Protein AF-A0A520GTE4-F1 (afdb_monomer)

Structure (mmCIF, N/CA/C/O backbone):
data_AF-A0A520GTE4-F1
#
_entry.id   AF-A0A520GTE4-F1
#
loop_
_atom_site.group_PDB
_atom_site.id
_atom_site.type_symbol
_atom_site.label_atom_id
_atom_site.label_alt_id
_atom_site.label_comp_id
_atom_site.label_asym_id
_atom_site.label_entity_id
_atom_site.label_seq_id
_atom_site.pdbx_PDB_ins_code
_atom_site.Cartn_x
_atom_site.Cartn_y
_atom_site.Cartn_z
_atom_site.occupancy
_atom_site.B_iso_or_equiv
_atom_site.auth_seq_id
_atom_site.auth_com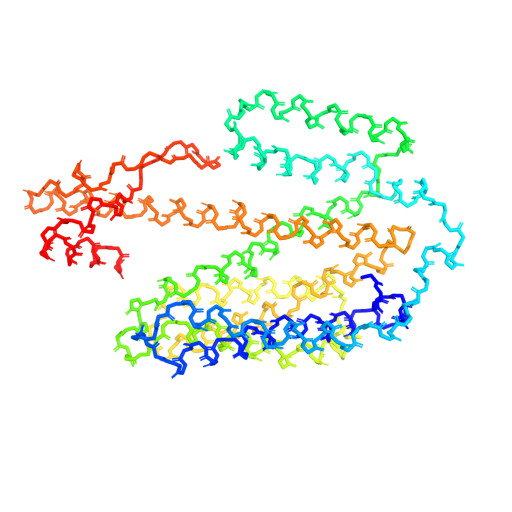p_id
_atom_site.auth_asym_id
_atom_site.auth_atom_id
_atom_site.pdbx_PDB_model_num
ATOM 1 N N . PRO A 1 1 ? -16.318 -0.157 6.787 1.00 81.69 1 PRO A N 1
ATOM 2 C CA . PRO A 1 1 ? -17.168 0.111 7.983 1.00 81.69 1 PRO A CA 1
ATOM 3 C C . PRO A 1 1 ? -18.571 -0.509 7.923 1.00 81.69 1 PRO A C 1
ATOM 5 O O . PRO A 1 1 ? -18.943 -1.245 8.831 1.00 81.69 1 PRO A O 1
ATOM 8 N N . VAL A 1 2 ? -19.325 -0.250 6.846 1.00 88.06 2 VAL A N 1
ATOM 9 C CA . VAL A 1 2 ? -20.696 -0.766 6.665 1.00 88.06 2 VAL A CA 1
ATOM 10 C C . VAL A 1 2 ? -20.747 -2.294 6.755 1.00 88.06 2 VAL A C 1
ATOM 12 O O . VAL A 1 2 ? -21.483 -2.832 7.572 1.00 88.06 2 VAL A O 1
ATOM 15 N N . VAL A 1 3 ? -19.901 -2.997 5.997 1.00 88.69 3 VAL A N 1
ATOM 16 C CA . VAL A 1 3 ? -19.845 -4.472 6.008 1.00 88.69 3 VAL A CA 1
ATOM 17 C C . VAL A 1 3 ? -19.508 -5.027 7.395 1.00 88.69 3 VAL A C 1
ATOM 19 O O . VAL A 1 3 ? -20.152 -5.964 7.854 1.00 88.69 3 VAL A O 1
ATOM 22 N N . ALA A 1 4 ? -18.556 -4.413 8.102 1.00 85.06 4 ALA A N 1
ATOM 23 C CA . ALA A 1 4 ? -18.212 -4.817 9.465 1.00 85.06 4 ALA A CA 1
ATOM 24 C C . ALA A 1 4 ? -19.387 -4.645 10.446 1.00 85.06 4 ALA A C 1
ATOM 26 O O . ALA A 1 4 ? -19.537 -5.441 11.367 1.00 85.06 4 ALA A O 1
ATOM 27 N N . THR A 1 5 ? -20.238 -3.640 10.211 1.00 85.38 5 THR A N 1
ATOM 28 C CA . THR A 1 5 ? -21.465 -3.402 10.985 1.00 85.38 5 THR A CA 1
ATOM 29 C C . THR A 1 5 ? -22.569 -4.402 10.626 1.00 85.38 5 THR A C 1
ATOM 31 O O . THR A 1 5 ? -23.279 -4.861 11.511 1.00 85.38 5 THR A O 1
ATOM 34 N N . MET A 1 6 ? -22.717 -4.764 9.345 1.00 87.88 6 MET A N 1
ATOM 35 C CA . MET A 1 6 ? -23.710 -5.753 8.892 1.00 87.88 6 MET A CA 1
ATOM 36 C C . MET A 1 6 ? -23.411 -7.163 9.404 1.00 87.88 6 MET A C 1
ATOM 38 O O . MET A 1 6 ? -24.332 -7.935 9.661 1.00 87.88 6 MET A O 1
ATOM 42 N N . PHE A 1 7 ? -22.129 -7.502 9.554 1.00 88.44 7 PHE A N 1
ATOM 43 C CA . PHE A 1 7 ? -21.685 -8.851 9.893 1.00 88.44 7 PHE A CA 1
ATOM 44 C C . PHE A 1 7 ? -20.764 -8.872 11.122 1.00 88.44 7 PHE A C 1
ATOM 46 O O . PHE A 1 7 ? -19.609 -9.296 11.021 1.00 88.44 7 PHE A O 1
ATOM 53 N N . PRO A 1 8 ? -21.258 -8.479 12.310 1.00 81.75 8 PRO A N 1
ATOM 54 C CA . PRO A 1 8 ? -20.416 -8.259 13.485 1.00 81.75 8 PRO A CA 1
ATOM 55 C C . PRO A 1 8 ? -19.742 -9.536 14.010 1.00 81.75 8 PRO A C 1
ATOM 57 O O . PRO A 1 8 ? -18.684 -9.458 14.623 1.00 81.75 8 PRO A O 1
ATOM 60 N N . LYS A 1 9 ? -20.320 -10.715 13.738 1.00 85.00 9 LYS A N 1
ATOM 61 C CA . LYS A 1 9 ? -19.788 -12.027 14.155 1.00 85.00 9 LYS A CA 1
ATOM 62 C C . LYS A 1 9 ? -18.821 -12.666 13.150 1.00 85.00 9 LYS A C 1
ATOM 64 O O . LYS A 1 9 ? -18.227 -13.691 13.454 1.00 85.00 9 LYS A O 1
ATOM 69 N N . GLN A 1 10 ? -18.721 -12.127 11.934 1.00 84.12 10 GLN A N 1
ATOM 70 C CA . GLN A 1 10 ? -17.918 -12.692 10.839 1.00 84.12 10 GLN A CA 1
ATOM 71 C C . GLN A 1 10 ? -17.203 -11.574 10.058 1.00 84.12 10 GLN A C 1
ATOM 73 O O . GLN A 1 10 ? -17.120 -11.620 8.828 1.00 84.12 10 GLN A O 1
ATOM 78 N N . LYS A 1 11 ? -16.709 -10.549 10.770 1.00 84.06 11 LYS A N 1
ATOM 79 C CA . LYS A 1 11 ? -16.154 -9.320 10.181 1.00 84.06 11 LYS A CA 1
ATOM 80 C C . LYS A 1 11 ? -15.057 -9.627 9.168 1.00 84.06 11 LYS A C 1
ATOM 82 O O . LYS A 1 11 ? -15.150 -9.164 8.035 1.00 84.06 11 LYS A O 1
ATOM 87 N N . ILE A 1 12 ? -14.073 -10.454 9.533 1.00 81.31 12 ILE A N 1
ATOM 88 C CA . ILE A 1 12 ? -12.944 -10.774 8.645 1.00 81.31 12 ILE A CA 1
ATOM 89 C C . ILE A 1 12 ? -13.420 -11.463 7.359 1.00 81.31 12 ILE A C 1
ATOM 91 O O . ILE A 1 12 ? -13.017 -11.058 6.270 1.00 81.31 12 ILE A O 1
ATOM 95 N N . LYS A 1 13 ? -14.322 -12.451 7.446 1.00 86.25 13 LYS A N 1
ATOM 96 C CA . LYS A 1 13 ? -14.867 -13.154 6.270 1.00 86.25 13 LYS A CA 1
ATOM 97 C C . LYS A 1 13 ? -15.524 -12.183 5.289 1.00 86.25 13 LYS A C 1
ATOM 99 O O . LYS A 1 13 ? -15.198 -12.184 4.105 1.00 86.25 13 LYS A O 1
ATOM 104 N N . TRP A 1 14 ? -16.439 -11.346 5.770 1.00 89.00 14 TRP A N 1
ATOM 105 C CA . TRP A 1 14 ? -17.193 -10.444 4.898 1.00 89.00 14 TRP A CA 1
ATOM 106 C C . TRP A 1 14 ? -16.363 -9.260 4.408 1.00 89.00 14 TRP A C 1
ATOM 108 O O . TRP A 1 14 ? -16.526 -8.838 3.266 1.00 89.00 14 TRP A O 1
ATOM 118 N N . LEU A 1 15 ? -15.426 -8.761 5.218 1.00 87.88 15 LEU A N 1
ATOM 119 C CA . LEU A 1 15 ? -14.442 -7.780 4.761 1.00 87.88 15 LEU A CA 1
ATOM 120 C C . LEU A 1 15 ? -13.513 -8.367 3.697 1.00 87.88 15 LEU A C 1
ATOM 122 O O . LEU A 1 15 ? -13.166 -7.648 2.766 1.00 87.88 15 LEU A O 1
ATOM 126 N N . SER A 1 16 ? -13.160 -9.651 3.788 1.00 88.06 16 SER A N 1
ATOM 127 C CA . SER A 1 16 ? -12.378 -10.339 2.755 1.00 88.06 16 SER A CA 1
ATOM 128 C C . SER A 1 16 ? -13.141 -10.427 1.442 1.00 88.06 16 SER A C 1
ATOM 130 O O . SER A 1 16 ? -12.605 -10.035 0.413 1.00 88.06 16 SER A O 1
ATOM 132 N N . ILE A 1 17 ? -14.414 -10.831 1.478 1.00 90.62 17 ILE A N 1
ATOM 133 C CA . ILE A 1 17 ? -15.277 -10.864 0.287 1.00 90.62 17 ILE A CA 1
ATOM 134 C C . ILE A 1 17 ? -15.448 -9.458 -0.307 1.00 90.62 17 ILE A C 1
ATOM 136 O O . ILE A 1 17 ? -15.336 -9.288 -1.516 1.00 90.62 17 ILE A O 1
ATOM 140 N N .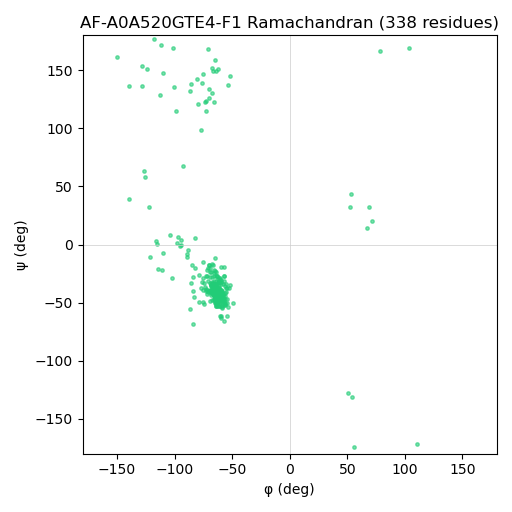 LEU A 1 18 ? -15.645 -8.431 0.527 1.00 91.12 18 LEU A N 1
ATOM 141 C CA . LEU A 1 18 ? -15.683 -7.040 0.063 1.00 91.12 18 LEU A CA 1
ATOM 142 C C . LEU A 1 18 ? -14.377 -6.658 -0.651 1.00 91.12 18 LEU A C 1
ATOM 144 O O . LEU A 1 18 ? -14.407 -6.096 -1.742 1.00 91.12 18 LEU A O 1
ATOM 148 N N . HIS A 1 19 ? -13.230 -6.991 -0.056 1.00 90.81 19 HIS A N 1
ATOM 149 C CA . HIS A 1 19 ? -11.921 -6.729 -0.651 1.00 90.81 19 HIS A CA 1
ATOM 150 C C . HIS A 1 19 ? -11.646 -7.594 -1.886 1.00 90.81 19 HIS A C 1
ATOM 152 O O . HIS A 1 19 ? -10.809 -7.214 -2.704 1.00 90.81 19 HIS A O 1
ATOM 158 N N . ALA A 1 20 ? -12.337 -8.721 -2.083 1.00 92.50 20 ALA A N 1
ATOM 159 C CA . ALA A 1 20 ? -12.276 -9.458 -3.344 1.00 92.50 20 ALA A CA 1
ATOM 160 C C . ALA A 1 20 ? -12.743 -8.569 -4.505 1.00 92.50 20 ALA A C 1
ATOM 162 O O . ALA A 1 20 ? -12.177 -8.652 -5.586 1.00 92.50 20 ALA A O 1
ATOM 163 N N . GLY A 1 21 ? -13.679 -7.641 -4.269 1.00 91.88 21 GLY A N 1
ATOM 164 C CA . GLY A 1 21 ? -14.112 -6.659 -5.266 1.00 91.88 21 GLY A CA 1
ATOM 165 C C . GLY A 1 21 ? -12.970 -5.815 -5.846 1.00 91.88 21 GLY A C 1
ATOM 166 O O . GLY A 1 21 ? -12.960 -5.575 -7.048 1.00 91.88 21 GLY A O 1
ATOM 167 N N . TRP A 1 22 ? -11.970 -5.439 -5.036 1.00 90.94 22 TRP A N 1
ATOM 168 C CA . TRP A 1 22 ? -10.765 -4.745 -5.521 1.00 90.94 22 TRP A CA 1
ATOM 169 C C . TRP A 1 22 ? -9.989 -5.608 -6.520 1.00 90.94 22 TRP A C 1
ATOM 171 O O . TRP A 1 22 ? -9.741 -5.193 -7.648 1.00 90.94 22 TRP A O 1
ATOM 181 N N . ALA A 1 23 ? -9.672 -6.843 -6.126 1.00 93.25 23 ALA A N 1
ATOM 182 C CA . ALA A 1 23 ? -8.934 -7.788 -6.958 1.00 93.25 23 ALA A CA 1
ATOM 183 C C . ALA A 1 23 ? -9.702 -8.134 -8.244 1.00 93.25 23 ALA A C 1
ATOM 185 O O . ALA A 1 23 ? -9.137 -8.128 -9.333 1.00 93.25 23 ALA A O 1
ATOM 186 N N . GLY A 1 24 ? -11.013 -8.358 -8.130 1.00 93.50 24 GLY A N 1
ATOM 187 C CA . GLY A 1 24 ? -11.901 -8.593 -9.265 1.00 93.50 24 GLY A CA 1
ATOM 188 C C . GLY A 1 24 ? -11.972 -7.393 -10.210 1.00 93.50 24 GLY A C 1
ATOM 189 O O . GLY A 1 24 ? -11.992 -7.579 -11.422 1.00 93.50 24 GLY A O 1
ATOM 190 N N . GLY A 1 25 ? -11.937 -6.168 -9.676 1.00 92.38 25 GLY A N 1
ATOM 191 C CA . GLY A 1 25 ? -11.838 -4.940 -10.463 1.00 92.38 25 GLY A CA 1
ATOM 192 C C . GLY A 1 25 ? -10.536 -4.854 -11.259 1.00 92.38 25 GLY A C 1
ATOM 193 O O . GLY A 1 25 ? -10.583 -4.548 -12.447 1.00 92.38 25 GLY A O 1
ATOM 194 N N . VAL A 1 26 ? -9.393 -5.194 -10.648 1.00 93.00 26 VAL A N 1
ATOM 195 C CA . VAL A 1 26 ? -8.094 -5.265 -11.347 1.00 93.00 26 VAL A CA 1
ATOM 196 C C . VAL A 1 26 ? -8.111 -6.338 -12.437 1.00 93.00 26 VAL A C 1
ATOM 198 O O . VAL A 1 26 ? -7.633 -6.092 -13.540 1.00 93.00 26 VAL A O 1
ATOM 201 N N . VAL A 1 27 ? -8.704 -7.506 -12.170 1.00 94.69 27 VAL A N 1
ATOM 202 C CA . VAL A 1 27 ? -8.828 -8.588 -13.161 1.00 94.69 27 VAL A CA 1
ATOM 203 C C . VAL A 1 27 ? -9.703 -8.164 -14.337 1.00 94.69 27 VAL A C 1
ATOM 205 O O . VAL A 1 27 ? -9.267 -8.255 -15.480 1.00 94.69 27 VAL A O 1
ATOM 208 N N . LEU A 1 28 ? -10.917 -7.675 -14.075 1.00 93.06 28 LEU A N 1
ATOM 209 C CA . LEU A 1 28 ? -11.845 -7.239 -15.121 1.00 93.06 28 LEU A CA 1
ATOM 210 C C . LEU A 1 28 ? -11.267 -6.066 -15.916 1.00 93.06 28 LEU A C 1
ATOM 212 O O . LEU A 1 28 ? -11.212 -6.127 -17.141 1.00 93.06 28 LEU A O 1
ATOM 216 N N . GLY A 1 29 ? -10.783 -5.030 -15.228 1.00 91.06 29 GLY A N 1
ATOM 217 C CA . GLY A 1 29 ? -10.184 -3.857 -15.857 1.00 91.06 29 GLY A CA 1
ATOM 218 C C . GLY A 1 29 ? -8.933 -4.205 -16.659 1.00 91.06 29 GLY A C 1
ATOM 219 O O . GLY A 1 29 ? -8.792 -3.753 -17.791 1.00 91.06 29 GLY A O 1
ATOM 220 N N . GLY A 1 30 ? -8.064 -5.060 -16.119 1.00 90.94 30 GLY A N 1
ATOM 221 C CA . GLY A 1 30 ? -6.864 -5.532 -16.800 1.00 90.94 30 GLY A CA 1
ATOM 222 C C . GLY A 1 30 ? -7.184 -6.366 -18.038 1.00 90.94 30 GLY A C 1
ATOM 223 O O . GLY A 1 30 ? -6.640 -6.089 -19.100 1.00 90.94 30 GLY A O 1
ATOM 224 N N . ILE A 1 31 ? -8.119 -7.319 -17.956 1.00 92.69 31 ILE A N 1
ATOM 225 C CA . ILE A 1 31 ? -8.563 -8.094 -19.126 1.00 92.69 31 ILE A CA 1
ATOM 226 C C . ILE A 1 31 ? -9.124 -7.156 -20.195 1.00 92.69 31 ILE A C 1
ATOM 228 O O . ILE A 1 31 ? -8.701 -7.224 -21.347 1.00 92.69 31 ILE A O 1
ATOM 232 N N . MET A 1 32 ? -10.036 -6.252 -19.832 1.00 90.12 32 MET A N 1
ATOM 233 C CA . MET A 1 32 ? -10.631 -5.326 -20.796 1.00 90.12 32 MET A CA 1
ATOM 234 C C . MET A 1 32 ? -9.576 -4.397 -21.419 1.00 90.12 32 MET A C 1
ATOM 236 O O . MET A 1 32 ? -9.568 -4.208 -22.630 1.00 90.12 32 MET A O 1
ATOM 240 N N . ALA A 1 33 ? -8.643 -3.854 -20.632 1.00 88.62 33 ALA A N 1
ATOM 241 C CA . ALA A 1 33 ? -7.618 -2.938 -21.130 1.00 88.62 33 ALA A CA 1
ATOM 242 C C . ALA A 1 33 ? -6.543 -3.629 -21.989 1.00 88.62 33 ALA A C 1
ATOM 244 O O . ALA A 1 33 ? -6.111 -3.056 -22.991 1.00 88.62 33 ALA A O 1
ATOM 245 N N . LEU A 1 34 ? -6.112 -4.841 -21.618 1.00 87.31 34 LEU A N 1
ATOM 246 C CA . LEU A 1 34 ? -5.071 -5.594 -22.331 1.00 87.31 34 LEU A CA 1
ATOM 247 C C . LEU A 1 34 ? -5.601 -6.229 -23.625 1.00 87.31 34 LEU A C 1
ATOM 249 O O . LEU A 1 34 ? -4.859 -6.321 -24.603 1.00 87.31 34 LEU A O 1
ATOM 253 N N . THR A 1 35 ? -6.879 -6.633 -23.657 1.00 87.75 35 THR A N 1
ATOM 254 C CA . THR A 1 35 ? -7.524 -7.201 -24.861 1.00 87.75 35 THR A CA 1
ATOM 255 C C . THR A 1 35 ? -7.813 -6.160 -25.936 1.00 87.75 35 THR A C 1
ATOM 257 O O . THR A 1 35 ? -7.783 -6.497 -27.116 1.00 87.75 35 THR A O 1
ATOM 260 N N . LEU A 1 36 ? -8.002 -4.889 -25.562 1.00 87.75 36 LEU A N 1
ATOM 261 C CA . LEU A 1 36 ? -8.060 -3.776 -26.517 1.00 87.75 36 LEU A CA 1
ATOM 262 C C . LEU A 1 36 ? -6.730 -3.546 -27.260 1.00 87.75 36 LEU A C 1
ATOM 264 O O . LEU A 1 36 ? -6.697 -2.793 -28.229 1.00 87.75 36 LEU A O 1
ATOM 268 N N . GLY A 1 37 ? -5.635 -4.178 -26.834 1.00 81.31 37 GLY A N 1
ATOM 269 C CA . GLY A 1 37 ? -4.340 -4.081 -27.498 1.00 81.31 37 GLY A CA 1
ATOM 270 C C . GLY A 1 37 ? -3.582 -2.791 -27.183 1.00 81.31 37 GLY A C 1
ATOM 271 O O . GLY A 1 37 ? -4.106 -1.835 -26.605 1.00 81.31 37 GLY A O 1
ATOM 272 N N . VAL A 1 38 ? -2.298 -2.777 -27.535 1.00 78.19 38 VAL A N 1
ATOM 273 C CA . VAL A 1 38 ? -1.381 -1.656 -27.268 1.00 78.19 38 VAL A CA 1
ATOM 274 C C . VAL A 1 38 ? -1.715 -0.412 -28.090 1.00 78.19 38 VAL A C 1
ATOM 276 O O . VAL A 1 38 ? -1.626 0.685 -27.547 1.00 78.19 38 VAL A O 1
ATOM 279 N N . ASP A 1 39 ? -2.210 -0.584 -29.317 1.00 84.00 39 ASP A N 1
ATOM 280 C CA . ASP A 1 39 ? -2.495 0.517 -30.253 1.00 84.00 39 ASP A CA 1
ATOM 281 C C . ASP A 1 39 ? -3.768 1.308 -29.912 1.00 84.00 39 ASP A C 1
ATOM 283 O O . ASP A 1 39 ? -3.984 2.415 -30.410 1.00 84.00 39 ASP A O 1
ATOM 287 N N . THR A 1 40 ? -4.626 0.767 -29.042 1.00 88.38 40 THR A N 1
ATOM 288 C CA . THR A 1 40 ? -5.826 1.479 -28.600 1.00 88.38 40 THR A CA 1
ATOM 289 C C . THR A 1 40 ? -5.448 2.657 -27.710 1.00 88.38 40 THR A C 1
ATOM 291 O O . THR A 1 40 ? -4.786 2.488 -26.678 1.00 88.38 40 THR A O 1
ATOM 294 N N . GLN A 1 41 ? -5.946 3.842 -28.078 1.00 90.19 41 GLN A N 1
ATOM 295 C CA . GLN A 1 41 ? -5.725 5.081 -27.336 1.00 90.19 41 GLN A CA 1
ATOM 296 C C . GLN A 1 41 ? -6.119 4.927 -25.859 1.00 90.19 41 GLN A C 1
ATOM 298 O O . GLN A 1 41 ? -7.161 4.354 -25.518 1.00 90.19 41 GLN A O 1
ATOM 303 N N . TRP A 1 42 ? -5.285 5.460 -24.967 1.00 88.75 42 TRP A N 1
ATOM 304 C CA . TRP A 1 42 ? -5.434 5.286 -23.522 1.00 88.75 42 TRP A CA 1
ATOM 305 C C . TRP A 1 42 ? -6.760 5.844 -22.983 1.00 88.75 42 TRP A C 1
ATOM 307 O O . TRP A 1 42 ? -7.295 5.307 -22.014 1.00 88.75 42 TRP A O 1
ATOM 317 N N . GLN A 1 43 ? -7.332 6.866 -23.631 1.00 93.56 43 GLN A N 1
ATOM 318 C CA . GLN A 1 43 ? -8.605 7.482 -23.250 1.00 93.56 43 GLN A CA 1
ATOM 319 C C . GLN A 1 43 ? -9.743 6.460 -23.268 1.00 93.56 43 GLN A C 1
ATOM 321 O O . GLN A 1 43 ? -10.562 6.441 -22.351 1.00 93.56 43 GLN A O 1
ATOM 326 N N . TYR A 1 44 ? -9.770 5.571 -24.268 1.00 90.00 44 TYR A N 1
ATOM 327 C CA . TYR A 1 44 ? -10.776 4.512 -24.343 1.00 90.00 44 TYR A CA 1
ATOM 328 C C . TYR A 1 44 ? -10.594 3.494 -23.221 1.00 90.00 44 TYR A C 1
ATOM 330 O O . TYR A 1 44 ? -11.576 3.104 -22.595 1.00 90.00 44 TYR A O 1
ATOM 338 N N . LYS A 1 45 ? -9.344 3.125 -22.908 1.00 88.94 45 LYS A N 1
ATOM 339 C CA . LYS A 1 45 ? -9.023 2.206 -21.805 1.00 88.94 45 LYS A CA 1
ATOM 340 C C . LYS A 1 45 ? -9.472 2.771 -20.455 1.00 88.94 45 LYS A C 1
ATOM 342 O O . LYS A 1 45 ? -10.076 2.048 -19.670 1.00 88.94 45 LYS A O 1
ATOM 347 N N . ILE A 1 46 ? -9.249 4.064 -20.206 1.00 89.06 46 ILE A N 1
ATOM 348 C CA . ILE A 1 46 ? -9.725 4.744 -18.988 1.00 89.06 46 ILE A CA 1
ATOM 349 C C . ILE A 1 46 ? -11.252 4.887 -18.986 1.00 89.06 46 ILE A C 1
ATOM 351 O O . ILE A 1 46 ? -11.888 4.679 -17.953 1.00 89.06 46 ILE A O 1
ATOM 355 N N . GLY A 1 47 ? -11.862 5.175 -20.139 1.00 90.38 47 GLY A N 1
ATOM 356 C CA . GLY A 1 47 ? -13.314 5.299 -20.286 1.00 90.38 47 GLY A CA 1
ATOM 357 C C . GLY A 1 47 ? -14.089 4.048 -19.860 1.00 90.38 47 GLY A C 1
ATOM 358 O O . GLY A 1 47 ? -15.216 4.166 -19.379 1.00 90.38 47 GLY A O 1
ATOM 359 N N . LEU A 1 48 ? -13.474 2.861 -19.933 1.00 88.94 48 LEU A N 1
ATOM 360 C CA . LEU A 1 48 ? -14.067 1.607 -19.455 1.00 88.94 48 LEU A CA 1
ATOM 361 C C . LEU A 1 48 ? -14.469 1.647 -17.973 1.00 88.94 48 LEU A C 1
ATOM 363 O O . LEU A 1 48 ? -15.414 0.962 -17.592 1.00 88.94 48 LEU A O 1
ATOM 367 N N . ILE A 1 49 ? -13.808 2.470 -17.148 1.00 90.38 49 ILE A N 1
ATOM 368 C CA . ILE A 1 49 ? -14.114 2.637 -15.716 1.00 90.38 49 ILE A CA 1
ATOM 369 C C . ILE A 1 49 ? -15.526 3.213 -15.509 1.00 90.38 49 ILE A C 1
ATOM 371 O O . ILE A 1 49 ? -16.171 2.931 -14.493 1.00 90.38 49 ILE A O 1
ATOM 375 N N . LEU A 1 50 ? -16.048 3.980 -16.474 1.00 91.56 50 LEU A N 1
ATOM 376 C CA . LEU A 1 50 ? -17.380 4.579 -16.381 1.00 91.56 50 LEU A CA 1
ATOM 377 C C . LEU A 1 50 ? -18.484 3.519 -16.340 1.00 91.56 50 LEU A C 1
ATOM 379 O O . LEU A 1 50 ? -19.472 3.711 -15.638 1.00 91.56 50 LEU A O 1
ATOM 383 N N . ILE A 1 51 ? -18.306 2.387 -17.027 1.00 91.00 51 ILE A N 1
ATOM 384 C CA . ILE A 1 51 ? -19.315 1.322 -17.107 1.00 91.00 51 ILE A CA 1
ATOM 385 C C . ILE A 1 51 ? -19.654 0.773 -15.708 1.00 91.00 51 ILE A C 1
ATOM 387 O O . ILE A 1 51 ? -20.799 0.933 -15.275 1.00 91.00 51 ILE A O 1
ATOM 391 N N . PRO A 1 52 ? -18.709 0.179 -14.947 1.00 90.38 52 PRO A N 1
ATOM 392 C CA . PRO A 1 52 ? -19.011 -0.304 -13.606 1.00 90.38 52 PRO A CA 1
ATOM 393 C C . PRO A 1 52 ? -19.374 0.841 -12.656 1.00 90.38 52 PRO A C 1
ATOM 395 O O . PRO A 1 52 ? -20.243 0.653 -11.811 1.00 90.38 52 PRO A O 1
ATOM 398 N N . THR A 1 53 ? -18.779 2.031 -12.803 1.00 91.38 53 THR A N 1
ATOM 399 C CA . THR A 1 53 ? -19.084 3.184 -11.937 1.00 91.38 53 THR A CA 1
ATOM 400 C C . THR A 1 53 ? -20.551 3.600 -12.037 1.00 91.38 53 THR A C 1
ATOM 402 O O . THR A 1 53 ? -21.201 3.794 -11.010 1.00 91.38 53 THR A O 1
ATOM 405 N N . LEU A 1 54 ? -21.099 3.693 -13.252 1.00 94.69 54 LEU A N 1
ATOM 406 C CA . LEU A 1 54 ? -22.504 4.040 -13.471 1.00 94.69 54 LEU A CA 1
ATOM 407 C C . LEU A 1 54 ? -23.445 2.941 -12.969 1.00 94.69 54 LEU A C 1
ATOM 409 O O . LEU A 1 54 ? -24.441 3.251 -12.315 1.00 94.69 54 LEU A O 1
ATOM 413 N N . ILE A 1 55 ? -23.110 1.669 -13.215 1.00 93.31 55 ILE A N 1
ATOM 414 C CA . ILE A 1 55 ? -23.889 0.521 -12.726 1.00 93.31 55 ILE A CA 1
ATOM 415 C C . ILE A 1 55 ? -23.953 0.535 -11.194 1.00 93.31 55 ILE A C 1
ATOM 417 O O . ILE A 1 55 ? -25.044 0.519 -10.623 1.00 93.31 55 ILE A O 1
ATOM 421 N N . TYR A 1 56 ? -22.803 0.627 -10.518 1.00 89.75 56 TYR A N 1
ATOM 422 C CA . TYR A 1 56 ? -22.747 0.697 -9.056 1.00 89.75 56 TYR A CA 1
ATOM 423 C C . TYR A 1 56 ? -23.447 1.946 -8.518 1.00 89.75 56 TYR A C 1
ATOM 425 O O . TYR A 1 56 ? -24.207 1.849 -7.554 1.00 89.75 56 TYR A O 1
ATOM 433 N N . GLY A 1 57 ? -23.247 3.103 -9.156 1.00 91.81 57 GLY A N 1
ATOM 434 C CA . GLY A 1 57 ? -23.932 4.346 -8.812 1.00 91.81 57 GLY A CA 1
ATOM 435 C C . GLY A 1 57 ? -25.445 4.152 -8.795 1.00 91.81 57 GLY A C 1
ATOM 436 O O . GLY A 1 57 ? -26.076 4.363 -7.761 1.00 91.81 57 GLY A O 1
ATOM 437 N N . PHE A 1 58 ? -26.008 3.629 -9.886 1.00 95.56 58 PHE A N 1
ATOM 438 C CA . PHE A 1 58 ? -27.438 3.350 -9.999 1.00 95.56 58 PHE A CA 1
ATOM 439 C C . PHE A 1 58 ? -27.934 2.338 -8.955 1.00 95.56 58 PHE A C 1
ATOM 441 O O . PHE A 1 58 ? -28.946 2.579 -8.295 1.00 95.56 58 PHE A O 1
ATOM 448 N N . MET A 1 59 ? -27.193 1.245 -8.734 1.00 93.44 59 MET A N 1
ATOM 449 C CA . MET A 1 59 ? -27.534 0.232 -7.726 1.00 93.44 59 MET A CA 1
ATOM 450 C C . MET A 1 59 ? -27.606 0.803 -6.302 1.00 93.44 59 MET A C 1
ATOM 452 O O . MET A 1 59 ? -28.381 0.310 -5.484 1.00 93.44 59 MET A O 1
ATOM 456 N N . THR A 1 60 ? -26.815 1.834 -5.988 1.00 91.00 60 THR A N 1
ATOM 457 C CA . THR A 1 60 ? -26.745 2.399 -4.629 1.00 91.00 60 THR A CA 1
ATOM 458 C C . THR A 1 60 ? -27.817 3.438 -4.306 1.00 91.00 60 THR A C 1
ATOM 460 O O . THR A 1 60 ? -28.087 3.645 -3.125 1.00 91.00 60 THR A O 1
ATOM 463 N N . ILE A 1 61 ? -28.488 4.030 -5.305 1.00 92.44 61 ILE A N 1
ATOM 464 C CA . ILE A 1 61 ? -29.485 5.108 -5.110 1.00 92.44 61 ILE A CA 1
ATOM 465 C C . ILE A 1 61 ? -30.610 4.696 -4.150 1.00 92.44 61 ILE A C 1
ATOM 467 O O . ILE A 1 61 ? -31.096 5.509 -3.368 1.00 92.44 61 ILE A O 1
ATOM 471 N N . SER A 1 62 ? -31.017 3.426 -4.190 1.00 89.25 62 SER A N 1
ATOM 472 C CA . SER A 1 62 ? -32.146 2.920 -3.398 1.00 89.25 62 SER A CA 1
ATOM 473 C C . SER A 1 62 ? -31.733 2.225 -2.092 1.00 89.25 62 SER A C 1
ATOM 475 O O . SER A 1 62 ? -32.593 1.718 -1.370 1.00 89.25 62 SER A O 1
ATOM 477 N N . LEU A 1 63 ? -30.434 2.164 -1.768 1.00 88.50 63 LEU A N 1
ATOM 478 C CA . LEU A 1 63 ? -29.946 1.410 -0.610 1.00 88.50 63 LEU A CA 1
ATOM 479 C C . LEU A 1 63 ? -29.985 2.239 0.677 1.00 88.50 63 LEU A C 1
ATOM 481 O O . LEU A 1 63 ? -29.473 3.354 0.752 1.00 88.50 63 LEU A O 1
ATOM 485 N N . LYS A 1 64 ? -30.538 1.645 1.739 1.00 86.31 64 LYS A N 1
ATOM 486 C CA . LYS A 1 64 ? -30.477 2.184 3.102 1.00 86.31 64 LYS A CA 1
ATOM 487 C C . LYS A 1 64 ? -29.359 1.488 3.868 1.00 86.31 64 LYS A C 1
ATOM 489 O O . LYS A 1 64 ? -29.428 0.286 4.115 1.00 86.31 64 LYS A O 1
ATOM 494 N N . PHE A 1 65 ? -28.332 2.241 4.248 1.00 84.75 65 PHE A N 1
ATOM 495 C CA . PHE A 1 65 ? -27.196 1.690 4.982 1.00 84.75 65 PHE A CA 1
ATOM 496 C C . PHE A 1 65 ? -27.498 1.538 6.479 1.00 84.75 65 PHE A C 1
ATOM 498 O O . PHE A 1 65 ? -28.153 2.402 7.068 1.00 84.75 65 PHE A O 1
ATOM 505 N N . PRO A 1 66 ? -27.008 0.463 7.120 1.00 82.31 66 PRO A N 1
ATOM 506 C CA . PRO A 1 66 ? -27.170 0.264 8.550 1.00 82.31 66 PRO A CA 1
ATOM 507 C C . PRO A 1 66 ? -26.399 1.312 9.349 1.00 82.31 66 PRO A C 1
ATOM 509 O O . PRO A 1 66 ? -25.322 1.778 8.968 1.00 82.31 66 PRO A O 1
ATOM 512 N N . VAL A 1 67 ? -26.942 1.625 10.518 1.00 81.00 67 VAL A N 1
ATOM 513 C CA . VAL A 1 67 ? -26.306 2.502 11.496 1.00 81.00 67 VAL A CA 1
ATOM 514 C C . VAL A 1 67 ? -25.062 1.811 12.059 1.00 81.00 67 VAL A C 1
ATOM 516 O O . VAL A 1 67 ? -25.155 0.665 12.486 1.00 81.00 67 VAL A O 1
ATOM 519 N N . ASN A 1 68 ? -23.915 2.500 12.074 1.00 76.81 68 ASN A N 1
ATOM 520 C CA . ASN A 1 68 ? -22.630 1.956 12.538 1.00 76.81 68 ASN A CA 1
ATOM 521 C C . ASN A 1 68 ? -22.708 1.327 13.945 1.00 76.81 68 ASN A C 1
ATOM 523 O O . ASN A 1 68 ? -23.351 1.880 14.837 1.00 76.81 68 ASN A O 1
ATOM 527 N N . GLU A 1 69 ? -21.942 0.255 14.174 1.00 75.69 69 GLU A N 1
ATOM 528 C CA . GLU A 1 69 ? -21.860 -0.488 15.451 1.00 75.69 69 GLU A CA 1
ATOM 529 C C . GLU A 1 69 ? -21.580 0.409 16.670 1.00 75.69 69 GLU A C 1
ATOM 531 O O . GLU A 1 69 ? -22.151 0.201 17.741 1.00 75.69 69 GLU A O 1
ATOM 536 N N . ARG A 1 70 ? -20.776 1.471 16.499 1.00 81.06 70 ARG A N 1
ATOM 537 C CA . ARG A 1 70 ? -20.521 2.458 17.565 1.00 81.06 70 ARG A CA 1
ATOM 538 C C . ARG A 1 70 ? -21.799 3.165 18.022 1.00 81.06 70 ARG A C 1
ATOM 540 O O . ARG A 1 70 ? -21.971 3.415 19.206 1.00 81.06 70 ARG A O 1
ATOM 547 N N . VAL A 1 71 ? -22.668 3.515 17.070 1.00 78.75 71 VAL A N 1
ATOM 548 C CA . VAL A 1 71 ? -23.889 4.288 17.324 1.00 78.75 71 VAL A CA 1
ATOM 549 C C . VAL A 1 71 ? -24.935 3.362 17.932 1.00 78.75 71 VAL A C 1
ATOM 551 O O . VAL A 1 71 ? -25.613 3.760 18.870 1.00 78.75 71 VAL A O 1
ATOM 554 N N . GLN A 1 72 ? -24.992 2.106 17.476 1.00 79.19 72 GLN A N 1
ATOM 555 C CA . GLN A 1 72 ? -25.805 1.066 18.112 1.00 79.19 72 GLN A CA 1
ATOM 556 C C . GLN A 1 72 ? -25.369 0.804 19.563 1.00 79.19 72 GLN A C 1
ATOM 558 O O . GLN A 1 72 ? -26.209 0.622 20.434 1.00 79.19 72 GLN A O 1
ATOM 563 N N . SER A 1 73 ? -24.060 0.840 19.829 1.00 78.81 73 SER A N 1
ATOM 564 C CA . SER A 1 73 ? -23.478 0.645 21.164 1.00 78.81 73 SER A CA 1
ATOM 565 C C . SER A 1 73 ? -23.479 1.906 22.044 1.00 78.81 73 SER A C 1
ATOM 567 O O . SER A 1 73 ? -22.874 1.892 23.113 1.00 78.81 73 SER A O 1
ATOM 569 N N . GLY A 1 74 ? -24.089 3.013 21.602 1.00 84.31 74 GLY A N 1
ATOM 570 C CA . GLY A 1 74 ? -24.159 4.264 22.372 1.00 84.31 74 GLY A CA 1
ATOM 571 C C . GLY A 1 74 ? -22.821 4.988 22.580 1.00 84.31 74 GLY A C 1
ATOM 572 O O . GLY A 1 74 ? -22.744 5.895 23.404 1.00 84.31 74 GLY A O 1
ATOM 573 N N . VAL A 1 75 ? -21.768 4.618 21.843 1.00 87.75 75 VAL A N 1
ATOM 574 C CA . VAL A 1 75 ? -20.430 5.212 21.979 1.00 87.75 75 VAL A CA 1
ATOM 575 C C . VAL A 1 75 ? -20.428 6.618 21.388 1.00 87.75 75 VAL A C 1
ATOM 577 O O . VAL A 1 75 ? -20.730 6.832 20.202 1.00 87.75 75 VAL A O 1
ATOM 580 N N . SER A 1 76 ? -20.049 7.588 22.216 1.00 90.50 76 SER A N 1
ATOM 581 C CA . SER A 1 76 ? -19.989 8.992 21.829 1.00 90.50 76 SER A CA 1
ATOM 582 C C . SER A 1 76 ? -18.928 9.240 20.752 1.00 90.50 76 SER A C 1
ATOM 584 O O . SER A 1 76 ? -17.973 8.481 20.570 1.00 90.50 76 SER A O 1
ATOM 586 N N . TYR A 1 77 ? -19.066 10.351 20.024 1.00 88.38 77 TYR A N 1
ATOM 587 C CA . TYR A 1 77 ? -18.066 10.738 19.026 1.00 88.38 77 TYR A CA 1
ATOM 588 C C . TYR A 1 77 ? -16.683 10.948 19.660 1.00 88.38 77 TYR A C 1
ATOM 590 O O . TYR A 1 77 ? -15.677 10.520 19.102 1.00 88.38 77 TYR A O 1
ATOM 598 N N . LYS A 1 78 ? -16.637 11.544 20.857 1.00 92.00 78 LYS A N 1
ATOM 599 C CA . LYS A 1 78 ? -15.389 11.784 21.586 1.00 92.00 78 LYS A CA 1
ATOM 600 C C . LYS A 1 78 ? -14.694 10.478 21.975 1.00 92.00 78 LYS A C 1
ATOM 602 O O . LYS A 1 78 ? -13.495 10.365 21.752 1.00 92.00 78 LYS A O 1
ATOM 607 N N . GLU A 1 79 ? -15.428 9.493 22.490 1.00 91.00 79 GLU A N 1
ATOM 608 C CA . GLU A 1 79 ? -14.864 8.177 22.827 1.00 91.00 79 GLU A CA 1
ATOM 609 C C . GLU A 1 79 ? -14.302 7.460 21.595 1.00 91.00 79 GLU A C 1
ATOM 611 O O . GLU A 1 79 ? -13.231 6.864 21.662 1.00 91.00 79 GLU A O 1
ATOM 616 N N . MET A 1 80 ? -14.963 7.582 20.439 1.00 92.25 80 MET A N 1
ATOM 617 C CA . MET A 1 80 ? -14.433 7.058 19.176 1.00 92.25 80 MET A CA 1
ATOM 618 C C . MET A 1 80 ? -13.087 7.706 18.814 1.00 92.25 80 MET A C 1
ATOM 620 O O . MET A 1 80 ? -12.155 7.007 18.419 1.00 92.25 80 MET A O 1
ATOM 624 N N . LEU A 1 81 ? -12.960 9.032 18.965 1.00 94.56 81 LEU A N 1
ATOM 625 C CA . LEU A 1 81 ? -11.690 9.728 18.729 1.00 94.56 81 LEU A CA 1
ATOM 626 C C . LEU A 1 81 ? -10.611 9.325 19.748 1.00 94.56 81 LEU A C 1
ATOM 628 O O . LEU A 1 81 ? -9.433 9.265 19.402 1.00 94.56 81 LEU A O 1
ATOM 632 N N . GLN A 1 82 ? -10.998 9.040 20.993 1.00 94.88 82 GLN A N 1
ATOM 633 C CA . GLN A 1 82 ? -10.081 8.632 22.060 1.00 94.88 82 GLN A CA 1
ATOM 634 C C . GLN A 1 82 ? -9.414 7.277 21.808 1.00 94.88 82 GLN A C 1
ATOM 636 O O . GLN A 1 82 ? -8.305 7.072 22.303 1.00 94.88 82 GLN A O 1
ATOM 641 N N . GLU A 1 83 ? -10.047 6.382 21.043 1.00 93.94 83 GLU A N 1
ATOM 642 C CA . GLU A 1 83 ? -9.443 5.106 20.633 1.00 93.94 83 GLU A CA 1
ATOM 643 C C . GLU A 1 83 ? -8.214 5.326 19.734 1.00 93.94 83 GLU A C 1
ATOM 645 O O . GLU A 1 83 ? -7.199 4.647 19.896 1.00 93.94 83 GLU A O 1
ATOM 650 N N . VAL A 1 84 ? -8.279 6.323 18.843 1.00 95.31 84 VAL A N 1
ATOM 651 C CA . VAL A 1 84 ? -7.153 6.757 17.999 1.00 95.31 84 VAL A CA 1
ATOM 652 C C . VAL A 1 84 ? -6.138 7.545 18.826 1.00 95.31 84 VAL A C 1
ATOM 654 O O . VAL A 1 84 ? -4.948 7.234 18.801 1.00 95.31 84 VAL A O 1
ATOM 657 N N . GLY A 1 85 ? -6.627 8.548 19.563 1.00 95.50 85 GLY A N 1
ATOM 658 C CA . GLY A 1 85 ? -5.850 9.447 20.415 1.00 95.50 85 GLY A CA 1
ATOM 659 C C . GLY A 1 85 ? -4.709 10.187 19.711 1.00 95.50 85 GLY A C 1
ATOM 660 O O . GLY A 1 85 ? -4.560 10.142 18.490 1.00 95.50 85 GLY A O 1
ATOM 661 N N . ALA A 1 86 ? -3.911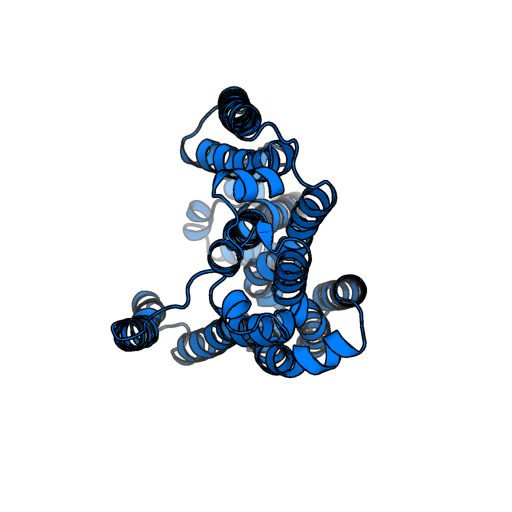 10.911 20.496 1.00 96.62 86 ALA A N 1
ATOM 662 C CA . ALA A 1 86 ? -2.819 11.738 19.982 1.00 96.62 86 ALA A CA 1
ATOM 663 C C . ALA A 1 86 ? -1.756 10.930 19.216 1.00 96.62 86 ALA A C 1
ATOM 665 O O . ALA A 1 86 ? -1.290 11.377 18.174 1.00 96.62 86 ALA A O 1
ATOM 666 N N . GLY A 1 87 ? -1.393 9.737 19.694 1.00 95.44 87 GLY A N 1
ATOM 667 C CA . GLY A 1 87 ? -0.374 8.893 19.069 1.00 95.44 87 GLY A CA 1
ATOM 668 C C . GLY A 1 87 ? -0.811 8.339 17.712 1.00 95.44 87 GLY A C 1
ATOM 669 O O . GLY A 1 87 ? -0.049 8.404 16.751 1.00 95.44 87 GLY A O 1
ATOM 670 N N . GLY A 1 88 ? -2.054 7.858 17.596 1.00 94.94 88 GLY A N 1
ATOM 671 C CA . GLY A 1 88 ? -2.601 7.428 16.306 1.00 94.94 88 GLY A CA 1
ATOM 672 C C . GLY A 1 88 ? -2.789 8.600 15.339 1.00 94.94 88 GLY A C 1
ATOM 673 O O . GLY A 1 88 ? -2.480 8.476 14.153 1.00 94.94 88 GLY A O 1
ATOM 674 N N . ALA A 1 89 ? -3.236 9.752 15.852 1.00 96.06 89 ALA A N 1
ATOM 675 C CA . ALA A 1 89 ? -3.381 10.976 15.068 1.00 96.06 89 ALA A CA 1
ATOM 676 C C . ALA A 1 89 ? -2.035 11.474 14.525 1.00 96.06 89 ALA A C 1
ATOM 678 O O . ALA A 1 89 ? -1.970 11.844 13.357 1.00 96.06 89 ALA A O 1
ATOM 679 N N . LEU A 1 90 ? -0.963 11.418 15.322 1.00 97.19 90 LEU A N 1
ATOM 680 C CA . LEU A 1 90 ? 0.372 11.846 14.905 1.00 97.19 90 LEU A CA 1
ATOM 681 C C . LEU A 1 90 ? 0.820 11.140 13.624 1.00 97.19 90 LEU A C 1
ATOM 683 O O . LEU A 1 90 ? 1.281 11.798 12.700 1.00 97.19 90 LEU A O 1
ATOM 687 N N . ILE A 1 91 ? 0.650 9.817 13.553 1.00 95.94 91 ILE A N 1
ATOM 688 C CA . ILE A 1 91 ? 1.098 9.009 12.409 1.00 95.94 91 ILE A CA 1
ATOM 689 C C . ILE A 1 91 ? 0.361 9.422 11.130 1.00 95.94 91 ILE A C 1
ATOM 691 O O . ILE A 1 91 ? 0.989 9.702 10.110 1.00 95.94 91 ILE A O 1
ATOM 695 N N . ILE A 1 92 ? -0.973 9.475 11.179 1.00 94.19 92 ILE A N 1
ATOM 696 C CA . ILE A 1 92 ? -1.781 9.776 9.991 1.00 94.19 92 ILE A CA 1
ATOM 697 C C . ILE A 1 92 ? -1.654 11.244 9.571 1.00 94.19 92 ILE A C 1
ATOM 699 O O . ILE A 1 92 ? -1.535 11.531 8.382 1.00 94.19 92 ILE A O 1
ATOM 703 N N . VAL A 1 93 ? -1.632 12.173 10.531 1.00 96.06 93 VAL A N 1
ATOM 704 C CA . VAL A 1 93 ? -1.465 13.604 10.257 1.00 96.06 93 VAL A CA 1
ATOM 705 C C . VAL A 1 93 ? -0.082 13.863 9.679 1.00 96.06 93 VAL A C 1
ATOM 707 O O . VAL A 1 93 ? 0.005 14.565 8.679 1.00 96.06 93 VAL A O 1
ATOM 710 N N . ALA A 1 94 ? 0.977 13.267 10.237 1.00 94.88 94 ALA A N 1
ATOM 711 C CA . ALA A 1 94 ? 2.324 13.415 9.695 1.00 94.88 94 ALA A CA 1
ATOM 712 C C . ALA A 1 94 ? 2.369 12.990 8.225 1.00 94.88 94 ALA A C 1
ATOM 714 O O . ALA A 1 94 ? 2.807 13.763 7.382 1.00 94.88 94 ALA A O 1
ATOM 715 N N . LEU A 1 95 ? 1.844 11.811 7.886 1.00 92.31 95 LEU A N 1
ATOM 716 C CA . LEU A 1 95 ? 1.880 11.341 6.500 1.00 92.31 95 LEU A CA 1
ATOM 717 C C . LEU A 1 95 ? 1.075 12.222 5.544 1.00 92.31 95 LEU A C 1
ATOM 719 O O . LEU A 1 95 ? 1.552 12.520 4.452 1.00 92.31 95 LEU A O 1
ATOM 723 N N . ILE A 1 96 ? -0.105 12.693 5.954 1.00 93.94 96 ILE A N 1
ATOM 724 C CA . ILE A 1 96 ? -0.907 13.607 5.131 1.00 93.94 96 ILE A CA 1
ATOM 725 C C . ILE A 1 96 ? -0.184 14.945 4.950 1.00 93.94 96 ILE A C 1
ATOM 727 O O . ILE A 1 96 ? -0.041 15.416 3.826 1.00 93.94 96 ILE A O 1
ATOM 731 N N . ILE A 1 97 ? 0.280 15.567 6.036 1.00 95.56 97 ILE A N 1
ATOM 732 C CA . ILE A 1 97 ? 0.879 16.904 5.994 1.00 95.56 97 ILE A CA 1
ATOM 733 C C . ILE A 1 97 ? 2.213 16.896 5.253 1.00 95.56 97 ILE A C 1
ATOM 735 O O . ILE A 1 97 ? 2.458 17.807 4.470 1.00 95.56 97 ILE A O 1
ATOM 739 N N . PHE A 1 98 ? 3.051 15.874 5.436 1.00 91.75 98 PHE A N 1
ATOM 740 C CA . PHE A 1 98 ? 4.281 15.750 4.656 1.00 91.75 98 PHE A CA 1
ATOM 741 C C . PHE A 1 98 ? 3.976 15.563 3.170 1.00 91.75 98 PHE A C 1
ATOM 743 O O . PHE A 1 98 ? 4.616 16.216 2.349 1.00 91.75 98 PHE A O 1
ATOM 750 N N . GLN A 1 99 ? 2.954 14.776 2.816 1.00 90.25 99 GLN A N 1
ATOM 751 C CA . GLN A 1 99 ? 2.550 14.639 1.419 1.00 90.25 99 GLN A CA 1
ATOM 752 C C . GLN A 1 99 ? 2.046 15.965 0.838 1.00 90.25 99 GLN A C 1
ATOM 754 O O . GLN A 1 99 ? 2.458 16.351 -0.253 1.00 90.25 99 GLN A O 1
ATOM 759 N N . LEU A 1 100 ? 1.221 16.713 1.570 1.00 92.38 100 LEU A N 1
ATOM 760 C CA . LEU A 1 100 ? 0.807 18.053 1.147 1.00 92.38 100 LEU A CA 1
ATOM 761 C C . LEU A 1 100 ? 2.006 19.002 1.033 1.00 92.38 100 LEU A C 1
ATOM 763 O O . LEU A 1 100 ? 2.085 19.761 0.074 1.00 92.38 100 LEU A O 1
ATOM 767 N N . GLY A 1 101 ? 2.971 18.911 1.947 1.00 90.75 101 GLY A N 1
ATOM 768 C CA . GLY A 1 101 ? 4.207 19.684 1.896 1.00 90.75 101 GLY A CA 1
ATOM 769 C C . GLY A 1 101 ? 5.005 19.440 0.617 1.00 90.75 101 GLY A C 1
ATOM 770 O O . GLY A 1 101 ? 5.478 20.403 0.023 1.00 90.75 101 GLY A O 1
ATOM 771 N N . THR A 1 102 ? 5.081 18.193 0.136 1.00 85.25 102 THR A N 1
ATOM 772 C CA . THR A 1 102 ? 5.715 17.895 -1.163 1.00 85.25 102 THR A CA 1
ATOM 773 C C . THR A 1 102 ? 4.956 18.504 -2.343 1.00 85.25 102 THR A C 1
ATOM 775 O O . THR A 1 102 ? 5.578 19.032 -3.257 1.00 85.25 102 THR A O 1
ATOM 778 N N . VAL A 1 103 ? 3.619 18.494 -2.306 1.00 88.06 103 VAL A N 1
ATOM 779 C CA . VAL A 1 103 ? 2.770 19.026 -3.386 1.00 88.06 103 VAL A CA 1
ATOM 780 C C . VAL A 1 103 ? 2.798 20.556 -3.432 1.00 88.06 103 VAL A C 1
ATOM 782 O O . VAL A 1 103 ? 2.804 21.140 -4.511 1.00 88.06 103 VAL A O 1
ATOM 785 N N . PHE A 1 104 ? 2.824 21.214 -2.273 1.00 91.19 104 PHE A N 1
ATOM 786 C CA . PHE A 1 104 ? 2.809 22.675 -2.164 1.00 91.19 104 PHE A CA 1
ATOM 787 C C . PHE A 1 104 ? 4.202 23.309 -2.021 1.00 91.19 104 PHE A C 1
ATOM 789 O O . PHE A 1 104 ? 4.299 24.532 -1.931 1.00 91.19 104 PHE A O 1
ATOM 796 N N . GLY A 1 105 ? 5.273 22.511 -1.976 1.00 88.38 105 GLY A N 1
ATOM 797 C CA . GLY A 1 105 ? 6.647 23.003 -1.826 1.00 88.38 105 GLY A CA 1
ATOM 798 C C . GLY A 1 105 ? 6.945 23.615 -0.452 1.00 88.38 105 GLY A C 1
ATOM 799 O O . GLY A 1 105 ? 7.714 24.570 -0.349 1.00 88.38 105 GLY A O 1
ATOM 800 N N . TRP A 1 106 ? 6.319 23.115 0.617 1.00 90.94 106 TRP A N 1
ATOM 801 C CA . TRP A 1 106 ? 6.583 23.590 1.977 1.00 90.94 106 TRP A CA 1
ATOM 802 C C . TRP A 1 106 ? 7.918 23.067 2.502 1.00 90.94 106 TRP A C 1
ATOM 804 O O . TRP A 1 106 ? 8.312 21.933 2.230 1.00 90.94 106 TRP A O 1
ATOM 814 N N . SER A 1 107 ? 8.592 23.866 3.332 1.00 91.94 107 SER A N 1
ATOM 815 C CA . SER A 1 107 ? 9.780 23.385 4.035 1.00 91.94 107 SER A CA 1
ATOM 816 C C . SER A 1 107 ? 9.412 22.309 5.061 1.00 91.94 107 SER A C 1
ATOM 818 O O . SER A 1 107 ? 8.328 22.323 5.654 1.00 91.94 107 SER A O 1
ATOM 820 N N . THR A 1 108 ? 10.350 21.404 5.342 1.00 89.81 108 THR A N 1
ATOM 821 C CA . THR A 1 108 ? 10.172 20.344 6.347 1.00 89.81 108 THR A CA 1
ATOM 822 C C . THR A 1 108 ? 9.773 20.907 7.712 1.00 89.81 108 THR A C 1
ATOM 824 O O . THR A 1 108 ? 8.930 20.332 8.395 1.00 89.81 108 THR A O 1
ATOM 827 N N . ALA A 1 109 ? 10.321 22.067 8.095 1.00 94.69 1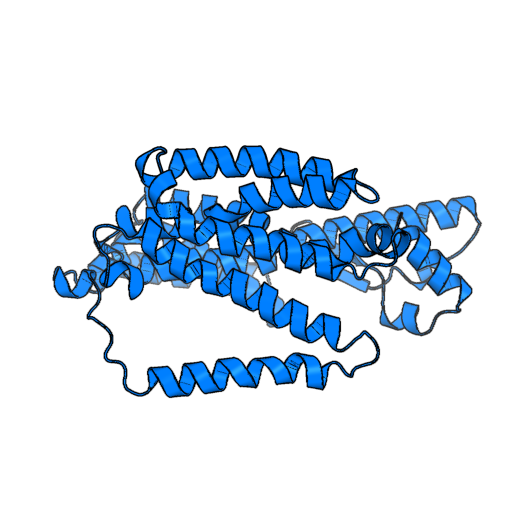09 ALA A N 1
ATOM 828 C CA . ALA A 1 109 ? 9.981 22.736 9.348 1.00 94.69 109 ALA A CA 1
ATOM 829 C C . ALA A 1 109 ? 8.497 23.132 9.410 1.00 94.69 109 ALA A C 1
ATOM 831 O O . ALA A 1 109 ? 7.845 22.897 10.426 1.00 94.69 109 ALA A O 1
ATOM 832 N N . VAL A 1 110 ? 7.945 23.671 8.317 1.00 95.69 110 VAL A N 1
ATOM 833 C CA . VAL A 1 110 ? 6.520 24.026 8.229 1.00 95.69 110 VAL A CA 1
ATOM 834 C C . VAL A 1 110 ? 5.650 22.776 8.371 1.00 95.69 110 VAL A C 1
ATOM 836 O O . VAL A 1 110 ? 4.735 22.763 9.195 1.00 95.69 110 VAL A O 1
ATOM 839 N N . SER A 1 111 ? 5.977 21.697 7.655 1.00 95.44 111 SER A N 1
ATOM 840 C CA . SER A 1 111 ? 5.249 20.422 7.745 1.00 95.44 111 SER A CA 1
ATOM 841 C C . SER A 1 111 ? 5.275 19.828 9.160 1.00 95.44 111 SER A C 1
ATOM 843 O O . SER A 1 111 ? 4.247 19.358 9.655 1.00 95.44 111 SER A O 1
ATOM 845 N N . VAL A 1 112 ? 6.419 19.895 9.852 1.00 96.44 112 VAL A N 1
ATOM 846 C CA . VAL A 1 112 ? 6.553 19.445 11.248 1.00 96.44 112 VAL A CA 1
ATOM 847 C C . VAL A 1 112 ? 5.697 20.294 12.186 1.00 96.44 112 VAL A C 1
ATOM 849 O O . VAL A 1 112 ? 4.947 19.739 12.990 1.00 96.44 112 VAL A O 1
ATOM 852 N N . ILE A 1 113 ? 5.756 21.623 12.072 1.00 97.75 113 ILE A N 1
ATOM 853 C CA . ILE A 1 113 ? 4.983 22.534 12.926 1.00 97.75 113 ILE A CA 1
ATOM 854 C C . ILE A 1 113 ? 3.481 22.281 12.758 1.00 97.75 113 ILE A C 1
ATOM 856 O O . ILE A 1 113 ? 2.783 22.090 13.753 1.00 97.75 113 ILE A O 1
ATOM 860 N N . ILE A 1 114 ? 2.983 22.209 11.520 1.00 97.69 114 ILE A N 1
ATOM 861 C CA . ILE A 1 114 ? 1.562 21.947 11.242 1.00 97.69 114 ILE A CA 1
ATOM 862 C C . ILE A 1 114 ? 1.142 20.587 11.812 1.00 97.69 114 ILE A C 1
ATOM 864 O O . ILE A 1 114 ? 0.107 20.484 12.475 1.00 97.69 114 ILE A O 1
ATOM 868 N N . THR A 1 115 ? 1.965 19.553 11.613 1.00 97.75 115 THR A N 1
ATOM 869 C CA . THR A 1 115 ? 1.710 18.209 12.149 1.00 97.75 115 THR A CA 1
ATOM 870 C C . THR A 1 115 ? 1.570 18.229 13.669 1.00 97.75 115 THR A C 1
ATOM 872 O O . THR A 1 115 ? 0.600 17.687 14.209 1.00 97.75 115 THR A O 1
ATOM 875 N N . LEU A 1 116 ? 2.510 18.872 14.368 1.00 98.00 116 LEU A N 1
ATOM 876 C CA . LEU A 1 116 ? 2.500 18.966 15.827 1.00 98.00 116 LEU A CA 1
ATOM 877 C C . LEU A 1 116 ? 1.315 19.788 16.335 1.00 98.00 116 LEU A C 1
ATOM 879 O O . LEU A 1 116 ? 0.685 19.378 17.305 1.00 98.00 116 LEU A O 1
ATOM 883 N N . LEU A 1 117 ? 0.959 20.892 15.672 1.00 98.00 117 LEU A N 1
ATOM 884 C CA . LEU A 1 117 ? -0.185 21.724 16.053 1.00 98.00 117 LEU A CA 1
ATOM 885 C C . LEU A 1 117 ? -1.514 20.968 15.933 1.00 98.00 117 LEU A C 1
ATOM 887 O O . LEU A 1 117 ? -2.300 20.954 16.882 1.00 98.00 117 LEU A O 1
ATOM 891 N N . ILE A 1 118 ? -1.754 20.295 14.802 1.00 97.94 118 ILE A N 1
ATOM 892 C CA . ILE A 1 118 ? -2.975 19.500 14.591 1.00 97.94 118 ILE A CA 1
ATOM 893 C C . ILE A 1 118 ? -3.031 18.344 15.595 1.00 97.94 118 ILE A C 1
ATOM 895 O O . ILE A 1 118 ? -4.064 18.118 16.229 1.00 97.94 118 ILE A O 1
ATOM 899 N N . THR A 1 119 ? -1.913 17.640 15.785 1.00 97.50 119 THR A N 1
ATOM 900 C CA . THR A 1 119 ? -1.826 16.514 16.724 1.00 97.50 119 THR A CA 1
ATOM 901 C C . THR A 1 119 ? -2.038 16.969 18.167 1.00 97.50 119 THR A C 1
ATOM 903 O O . THR A 1 119 ? -2.785 16.328 18.904 1.00 97.50 119 THR A O 1
ATOM 906 N N . ALA A 1 120 ? -1.437 18.088 18.580 1.00 97.44 120 ALA A N 1
ATOM 907 C CA . ALA A 1 120 ? -1.605 18.653 19.915 1.00 97.44 120 ALA A CA 1
ATOM 908 C C . ALA A 1 120 ? -3.049 19.110 20.151 1.00 97.44 120 ALA A C 1
ATOM 910 O O . ALA A 1 120 ? -3.614 18.807 21.200 1.00 97.44 120 ALA A O 1
ATOM 911 N N . GLY A 1 121 ? -3.682 19.759 19.167 1.00 97.50 121 GLY A N 1
ATOM 912 C CA . GLY A 1 121 ? -5.099 20.125 19.229 1.00 97.50 121 GLY A CA 1
ATOM 913 C C . GLY A 1 121 ? -6.012 18.902 19.364 1.00 97.50 121 GLY A C 1
ATOM 914 O O . GLY A 1 121 ? -6.881 18.860 20.239 1.00 97.50 121 GLY A O 1
ATOM 915 N N . PHE A 1 122 ? -5.767 17.859 18.565 1.00 96.50 122 PHE A N 1
ATOM 916 C CA . PHE A 1 122 ? -6.499 16.594 18.653 1.00 96.50 122 PHE A CA 1
ATOM 917 C C . PHE A 1 122 ? -6.280 15.895 20.004 1.00 96.50 122 PHE A C 1
ATOM 919 O O . PHE A 1 122 ? -7.231 15.428 20.635 1.00 96.50 122 PHE A O 1
ATOM 926 N N . GLY A 1 123 ? -5.040 15.859 20.493 1.00 96.44 123 GLY A N 1
ATOM 927 C CA . GLY A 1 123 ? -4.683 15.297 21.794 1.00 96.44 123 GLY A CA 1
ATOM 928 C C . GLY A 1 123 ? -5.315 16.058 22.959 1.00 96.44 123 GLY A C 1
ATOM 929 O O . GLY A 1 123 ? -5.841 15.446 23.888 1.00 96.44 123 GLY A O 1
ATOM 930 N N . TYR A 1 124 ? -5.354 17.389 22.882 1.00 97.19 124 TYR A N 1
ATOM 931 C CA . TYR A 1 124 ? -6.002 18.240 23.876 1.00 97.19 124 TYR A CA 1
ATOM 932 C C . TYR A 1 124 ? -7.517 18.000 23.936 1.00 97.19 124 TYR A C 1
ATOM 934 O O . TYR A 1 124 ? -8.085 17.900 25.028 1.00 97.19 124 TYR A O 1
ATOM 942 N N . TYR A 1 125 ? -8.170 17.855 22.778 1.00 96.56 125 TYR A N 1
ATOM 943 C CA . TYR A 1 125 ? -9.601 17.556 22.697 1.00 96.56 125 TYR A CA 1
ATOM 944 C C . TYR A 1 125 ? -9.932 16.147 23.208 1.00 96.56 125 TYR A C 1
ATOM 946 O O . TYR A 1 125 ? -10.855 15.959 24.007 1.00 96.56 125 TYR A O 1
ATOM 954 N N . THR A 1 126 ? -9.172 15.144 22.764 1.00 95.56 126 THR A N 1
ATOM 955 C CA . THR A 1 126 ? -9.429 13.741 23.113 1.00 95.56 126 THR A CA 1
ATOM 956 C C . THR A 1 126 ? -9.011 13.408 24.539 1.00 95.56 126 THR A C 1
ATOM 958 O O . THR A 1 126 ? -9.639 12.552 25.156 1.00 95.56 126 THR A O 1
ATOM 961 N N . ARG A 1 127 ? -8.003 14.086 25.103 1.00 95.56 127 ARG A N 1
ATOM 962 C CA . ARG A 1 127 ? -7.408 13.752 26.412 1.00 95.56 127 ARG A CA 1
ATOM 963 C C . ARG A 1 127 ? -6.977 12.281 26.495 1.00 95.56 127 ARG A C 1
ATOM 965 O O . ARG A 1 127 ? -7.053 11.665 27.551 1.00 95.56 127 ARG A O 1
ATOM 972 N N . SER A 1 128 ? -6.556 11.716 25.363 1.00 94.81 128 SER A N 1
ATOM 973 C CA . SER A 1 128 ? -6.128 10.325 25.229 1.00 94.81 128 SER A CA 1
ATOM 974 C C . SER A 1 128 ? -4.909 10.254 24.320 1.00 94.81 128 SER A C 1
ATOM 976 O O . SER A 1 128 ? -4.879 10.875 23.256 1.00 94.81 128 SER A O 1
ATOM 978 N N . PHE A 1 129 ? -3.916 9.457 24.708 1.00 94.81 129 PHE A N 1
ATOM 979 C CA . PHE A 1 129 ? -2.808 9.117 23.818 1.00 94.81 129 PHE A CA 1
ATOM 980 C C . PHE A 1 129 ? -3.241 8.147 22.706 1.00 94.81 129 PHE A C 1
ATOM 982 O O . PHE A 1 129 ? -2.635 8.129 21.641 1.00 94.81 129 PHE A O 1
ATOM 989 N N . GLY A 1 130 ? -4.333 7.407 22.910 1.00 93.69 130 GLY A N 1
ATOM 990 C CA . GLY A 1 130 ? -4.803 6.361 22.004 1.00 93.69 130 GLY A CA 1
ATOM 991 C C . GLY A 1 130 ? -4.487 4.972 22.536 1.00 93.69 130 GLY A C 1
ATOM 992 O O . GLY A 1 130 ? -3.744 4.808 23.507 1.00 93.69 130 GLY A O 1
ATOM 993 N N . ARG A 1 131 ? -5.066 3.945 21.912 1.00 95.06 131 ARG A N 1
ATOM 994 C CA . ARG A 1 131 ? -4.780 2.554 22.277 1.00 95.06 131 ARG A CA 1
ATOM 995 C C . ARG A 1 131 ? -3.382 2.161 21.779 1.00 95.06 131 ARG A C 1
ATOM 997 O O . ARG A 1 131 ? -3.171 2.180 20.567 1.00 95.06 131 ARG A O 1
ATOM 1004 N N . PRO A 1 132 ? -2.456 1.708 22.646 1.00 94.62 132 PRO A N 1
ATOM 1005 C CA . PRO A 1 132 ? -1.112 1.311 22.215 1.00 94.62 132 PRO A CA 1
ATOM 1006 C C . PRO A 1 132 ? -1.118 0.244 21.115 1.00 94.62 132 PRO A C 1
ATOM 1008 O O . PRO A 1 132 ? -0.393 0.362 20.131 1.00 94.62 132 PRO A O 1
ATOM 1011 N N . LEU A 1 133 ? -2.005 -0.752 21.227 1.00 94.62 133 LEU A N 1
ATOM 1012 C CA . LEU A 1 133 ? -2.166 -1.782 20.200 1.00 94.62 133 LEU A CA 1
ATOM 1013 C C . LEU A 1 133 ? -2.589 -1.188 18.848 1.00 94.62 133 LEU A C 1
ATOM 1015 O O . LEU A 1 133 ? -2.093 -1.626 17.819 1.00 94.62 133 LEU A O 1
ATOM 1019 N N . PHE A 1 134 ? -3.465 -0.178 18.833 1.00 95.81 134 PHE A N 1
ATOM 1020 C CA . PHE A 1 134 ? -3.895 0.454 17.584 1.00 95.81 134 PHE A CA 1
ATOM 1021 C C . PHE A 1 134 ? -2.723 1.146 16.887 1.00 95.81 134 PHE A C 1
ATOM 1023 O O . PHE A 1 134 ? -2.535 0.966 15.691 1.00 95.81 134 PHE A O 1
ATOM 1030 N N . ILE A 1 135 ? -1.891 1.863 17.647 1.00 96.19 135 ILE A N 1
ATOM 1031 C CA . ILE A 1 135 ? -0.680 2.520 17.137 1.00 96.19 135 ILE A CA 1
ATOM 1032 C C . ILE A 1 135 ? 0.270 1.487 16.519 1.00 96.19 135 ILE A C 1
ATOM 1034 O O . ILE A 1 135 ? 0.755 1.690 15.409 1.00 96.19 135 ILE A O 1
ATOM 1038 N N . ILE A 1 136 ? 0.484 0.351 17.190 1.00 95.94 136 ILE A N 1
ATOM 1039 C CA . ILE A 1 136 ? 1.298 -0.747 16.649 1.00 95.94 136 ILE A CA 1
ATOM 1040 C C . ILE A 1 136 ? 0.706 -1.259 15.331 1.00 95.94 136 ILE A C 1
ATOM 1042 O O . ILE A 1 136 ? 1.439 -1.417 14.360 1.00 95.94 136 ILE A O 1
ATOM 1046 N N . LEU A 1 137 ? -0.611 -1.476 15.257 1.00 96.00 137 LEU A N 1
ATOM 1047 C CA . LEU A 1 137 ? -1.252 -1.931 14.020 1.00 96.00 137 LEU A CA 1
ATOM 1048 C C . LEU A 1 137 ? -1.154 -0.902 12.887 1.00 96.00 137 LEU A C 1
ATOM 1050 O O . LEU A 1 137 ? -0.962 -1.301 11.743 1.00 96.00 137 LEU A O 1
ATOM 1054 N N . LEU A 1 138 ? -1.219 0.401 13.184 1.00 96.38 138 LEU A N 1
ATOM 1055 C CA . LEU A 1 138 ? -0.967 1.452 12.193 1.00 96.38 138 LEU A CA 1
ATOM 1056 C C . LEU A 1 138 ? 0.468 1.381 11.658 1.00 96.38 138 LEU A C 1
ATOM 1058 O O . LEU A 1 138 ? 0.676 1.434 10.449 1.00 96.38 138 LEU A O 1
ATOM 1062 N N . LEU A 1 139 ? 1.455 1.200 12.537 1.00 95.75 139 LEU A N 1
ATOM 1063 C CA . LEU A 1 139 ? 2.850 1.049 12.123 1.00 95.75 139 LEU A CA 1
ATOM 1064 C C . LEU A 1 139 ? 3.077 -0.223 11.300 1.00 95.75 139 LEU A C 1
ATOM 1066 O O . LEU A 1 139 ? 3.832 -0.177 10.339 1.00 95.75 139 LEU A O 1
ATOM 1070 N N . VAL A 1 140 ? 2.404 -1.331 11.626 1.00 95.88 140 VAL A N 1
ATOM 1071 C CA . VAL A 1 140 ? 2.455 -2.583 10.846 1.00 95.88 140 VAL A CA 1
ATOM 1072 C C . VAL A 1 140 ? 1.723 -2.449 9.506 1.00 95.88 140 VAL A C 1
ATOM 1074 O O . VAL A 1 140 ? 2.133 -3.063 8.521 1.00 95.88 140 VAL A O 1
ATOM 1077 N N . MET A 1 141 ? 0.673 -1.628 9.429 1.00 96.19 141 MET A N 1
ATOM 1078 C CA . MET A 1 141 ? -0.059 -1.377 8.185 1.00 96.19 141 MET A CA 1
ATOM 1079 C C . MET A 1 141 ? 0.831 -0.741 7.108 1.00 96.19 141 MET A C 1
ATOM 1081 O O . MET A 1 141 ? 0.640 -1.030 5.932 1.00 96.19 141 MET A O 1
ATOM 1085 N N . ILE A 1 142 ? 1.817 0.081 7.487 1.00 94.62 142 ILE A N 1
ATOM 1086 C CA . ILE A 1 142 ? 2.735 0.746 6.546 1.00 94.62 142 ILE A CA 1
ATOM 1087 C C . ILE A 1 142 ? 3.529 -0.272 5.697 1.00 94.62 142 ILE A C 1
ATOM 1089 O O . ILE A 1 142 ? 3.329 -0.299 4.482 1.00 94.62 142 ILE A O 1
ATOM 1093 N N . PRO A 1 143 ? 4.387 -1.144 6.271 1.00 93.94 143 PRO A N 1
ATOM 1094 C CA . PRO A 1 143 ? 5.131 -2.130 5.491 1.00 93.94 143 PRO A CA 1
ATOM 1095 C C . PRO A 1 143 ? 4.212 -3.172 4.844 1.00 93.94 143 PRO A C 1
ATOM 1097 O O . PRO A 1 143 ? 4.511 -3.640 3.747 1.00 93.94 143 PRO A O 1
ATOM 1100 N N . LEU A 1 144 ? 3.078 -3.506 5.468 1.00 95.44 144 LEU A N 1
ATOM 1101 C CA . LEU A 1 144 ? 2.075 -4.392 4.874 1.00 95.44 144 LEU A CA 1
ATOM 1102 C C . LEU A 1 144 ? 1.526 -3.810 3.565 1.00 95.44 144 LEU A C 1
ATOM 1104 O O . LEU A 1 144 ? 1.518 -4.491 2.541 1.00 95.44 144 LEU A O 1
ATOM 1108 N N . ALA A 1 145 ? 1.102 -2.545 3.575 1.00 94.62 145 ALA A N 1
ATOM 1109 C CA . ALA A 1 145 ? 0.554 -1.886 2.398 1.00 94.62 145 ALA A CA 1
ATOM 1110 C C . ALA A 1 145 ? 1.610 -1.694 1.305 1.00 94.62 145 ALA A C 1
ATOM 1112 O O . ALA A 1 145 ? 1.310 -1.903 0.131 1.00 94.62 145 ALA A O 1
ATOM 1113 N N . THR A 1 146 ? 2.850 -1.379 1.684 1.00 92.00 146 THR A N 1
ATOM 1114 C CA . THR A 1 146 ? 3.992 -1.348 0.760 1.00 92.00 146 THR A CA 1
ATOM 1115 C C . THR A 1 146 ? 4.237 -2.712 0.109 1.00 92.00 146 THR A C 1
ATOM 1117 O O . THR A 1 146 ? 4.442 -2.787 -1.100 1.00 92.00 146 THR A O 1
ATOM 1120 N N . THR A 1 147 ? 4.156 -3.800 0.878 1.00 92.88 147 THR A N 1
ATOM 1121 C CA . THR A 1 147 ? 4.377 -5.163 0.364 1.00 92.88 147 THR A CA 1
ATOM 1122 C C . THR A 1 147 ? 3.272 -5.605 -0.596 1.00 92.88 147 THR A C 1
ATOM 1124 O O . THR A 1 147 ? 3.564 -6.308 -1.557 1.00 92.88 147 THR A O 1
ATOM 1127 N N . GLU A 1 148 ? 2.015 -5.209 -0.373 1.00 92.31 148 GLU A N 1
ATOM 1128 C CA . GLU A 1 148 ? 0.905 -5.538 -1.281 1.00 92.31 148 GLU A CA 1
ATOM 1129 C C . GLU A 1 148 ? 0.809 -4.549 -2.452 1.00 92.31 148 GLU A C 1
ATOM 1131 O O . GLU A 1 148 ? 1.078 -4.905 -3.594 1.00 92.31 148 GLU A O 1
ATOM 1136 N N . LEU A 1 149 ? 0.438 -3.299 -2.171 1.00 91.88 149 LEU A N 1
ATOM 1137 C CA . LEU A 1 149 ? 0.092 -2.310 -3.194 1.00 91.88 149 LEU A CA 1
ATOM 1138 C C . LEU A 1 149 ? 1.314 -1.574 -3.747 1.00 91.88 149 LEU A C 1
ATOM 1140 O O . LEU A 1 149 ? 1.332 -1.227 -4.924 1.00 91.88 149 LEU A O 1
ATOM 1144 N N . GLY A 1 150 ? 2.335 -1.348 -2.916 1.00 90.00 150 GLY A N 1
ATOM 1145 C CA . GLY A 1 150 ? 3.594 -0.764 -3.387 1.00 90.00 150 GLY A CA 1
ATOM 1146 C C . GLY A 1 150 ? 4.298 -1.679 -4.391 1.00 90.00 150 GLY A C 1
ATOM 1147 O O . GLY A 1 150 ? 4.864 -1.203 -5.362 1.00 90.00 150 GLY A O 1
ATOM 1148 N N . THR A 1 151 ? 4.205 -2.999 -4.220 1.00 90.06 151 THR A N 1
ATOM 1149 C CA . THR A 1 151 ? 4.717 -3.943 -5.225 1.00 90.06 151 THR A CA 1
ATOM 1150 C C . THR A 1 151 ? 3.829 -3.963 -6.471 1.00 90.06 151 THR A C 1
ATOM 1152 O O . THR A 1 151 ? 4.351 -3.975 -7.585 1.00 90.06 151 THR A O 1
ATOM 1155 N N . ASP A 1 152 ? 2.501 -3.911 -6.318 1.00 90.44 152 ASP A N 1
ATOM 1156 C CA . ASP A 1 152 ? 1.571 -3.889 -7.458 1.00 90.44 152 ASP A CA 1
ATOM 1157 C C . ASP A 1 152 ? 1.809 -2.721 -8.413 1.00 90.44 152 ASP A C 1
ATOM 1159 O O . ASP A 1 152 ? 1.649 -2.886 -9.623 1.00 90.44 152 ASP A O 1
ATOM 1163 N N . SER A 1 153 ? 2.221 -1.560 -7.895 1.00 89.38 153 SER A N 1
ATOM 1164 C CA . SER A 1 153 ? 2.519 -0.402 -8.741 1.00 89.38 153 SER A CA 1
ATOM 1165 C C . SER A 1 153 ? 3.787 -0.568 -9.582 1.00 89.38 153 SER A C 1
ATOM 1167 O O . SER A 1 153 ? 3.946 0.166 -10.547 1.00 89.38 153 SER A O 1
ATOM 1169 N N . TRP A 1 154 ? 4.671 -1.511 -9.240 1.00 88.25 154 TRP A N 1
ATOM 1170 C CA . TRP A 1 154 ? 5.967 -1.708 -9.904 1.00 88.25 154 TRP A CA 1
ATOM 1171 C C . TRP A 1 154 ? 6.093 -3.039 -10.644 1.00 88.25 154 TRP A C 1
ATOM 1173 O O . TRP A 1 154 ? 6.912 -3.153 -11.550 1.00 88.25 154 TRP A O 1
ATOM 1183 N N . ILE A 1 155 ? 5.290 -4.052 -10.301 1.00 89.75 155 ILE A N 1
ATOM 1184 C CA . ILE A 1 155 ? 5.449 -5.407 -10.849 1.00 89.75 155 ILE A CA 1
ATOM 1185 C C . ILE A 1 155 ? 5.327 -5.452 -12.377 1.00 89.75 155 ILE A C 1
ATOM 1187 O O . ILE A 1 155 ? 6.020 -6.233 -13.021 1.00 89.75 155 ILE A O 1
ATOM 1191 N N . THR A 1 156 ? 4.482 -4.601 -12.965 1.00 89.75 156 THR A N 1
ATOM 1192 C CA . THR A 1 156 ? 4.319 -4.516 -14.424 1.00 89.75 156 THR A CA 1
ATOM 1193 C C . THR A 1 156 ? 5.592 -4.000 -15.090 1.00 89.75 156 THR A C 1
ATOM 1195 O O . THR A 1 156 ? 6.059 -4.609 -16.048 1.00 89.75 156 THR A O 1
ATOM 1198 N N . ASP A 1 157 ? 6.177 -2.923 -14.567 1.00 86.38 157 ASP A N 1
ATOM 1199 C CA . ASP A 1 157 ? 7.371 -2.307 -15.151 1.00 86.38 157 ASP A CA 1
ATOM 1200 C C . ASP A 1 157 ? 8.609 -3.179 -14.924 1.00 86.38 157 ASP A C 1
ATOM 1202 O O . ASP A 1 157 ? 9.373 -3.427 -15.855 1.00 86.38 157 ASP A O 1
ATOM 1206 N N . LEU A 1 158 ? 8.760 -3.735 -13.718 1.00 86.69 158 LEU A N 1
ATOM 1207 C CA . LEU A 1 158 ? 9.883 -4.608 -13.365 1.00 86.69 158 LEU A CA 1
ATOM 1208 C C . LEU A 1 158 ? 9.881 -5.923 -14.153 1.00 86.69 158 LEU A C 1
ATOM 1210 O O . LEU A 1 158 ? 10.941 -6.445 -14.481 1.00 86.69 158 LEU A O 1
ATOM 1214 N N . MET A 1 159 ? 8.704 -6.473 -14.465 1.00 89.50 159 MET A N 1
ATOM 1215 C CA . MET A 1 159 ? 8.593 -7.713 -15.242 1.00 89.50 159 MET A CA 1
ATOM 1216 C C . MET A 1 159 ? 8.551 -7.473 -16.751 1.00 89.50 159 MET A C 1
ATOM 1218 O O . MET A 1 159 ? 8.561 -8.443 -17.510 1.00 89.50 159 MET A O 1
ATOM 1222 N N . ALA A 1 160 ? 8.516 -6.222 -17.218 1.00 89.06 160 ALA A N 1
ATOM 1223 C CA . ALA A 1 160 ? 8.428 -5.918 -18.643 1.00 89.06 160 ALA A CA 1
ATOM 1224 C C . ALA A 1 160 ? 9.549 -6.541 -19.495 1.00 89.06 160 ALA A C 1
ATOM 1226 O O . ALA A 1 160 ? 9.211 -7.142 -20.522 1.00 89.06 160 ALA A O 1
ATOM 1227 N N . PRO A 1 161 ? 10.834 -6.503 -19.087 1.00 86.62 161 PRO A N 1
ATOM 1228 C CA . PRO A 1 161 ? 11.915 -7.116 -19.859 1.00 86.62 161 PRO A CA 1
ATOM 1229 C C . PRO A 1 161 ? 11.731 -8.625 -20.035 1.00 86.62 161 PRO A C 1
ATOM 1231 O O . PRO A 1 161 ? 11.818 -9.151 -21.146 1.00 86.62 161 PRO A O 1
ATOM 1234 N N . GLU A 1 162 ? 11.417 -9.329 -18.948 1.00 88.62 162 GLU A N 1
ATOM 1235 C CA . GLU A 1 162 ? 11.275 -10.785 -18.958 1.00 88.62 162 GLU A CA 1
ATOM 1236 C C . GLU A 1 162 ? 9.991 -11.246 -19.656 1.00 88.62 162 GLU A C 1
ATOM 1238 O O . GLU A 1 162 ? 9.991 -12.233 -20.393 1.00 88.62 162 GLU A O 1
ATOM 1243 N N . MET A 1 163 ? 8.899 -10.499 -19.496 1.00 88.25 163 MET A N 1
ATOM 1244 C CA . MET A 1 163 ? 7.627 -10.780 -20.164 1.00 88.25 163 MET A CA 1
ATOM 1245 C C . MET A 1 163 ? 7.717 -10.539 -21.678 1.00 88.25 163 MET A C 1
ATOM 1247 O O . MET A 1 163 ? 7.163 -11.312 -22.465 1.00 88.25 163 MET A O 1
ATOM 1251 N N . LYS A 1 164 ? 8.496 -9.538 -22.113 1.00 86.81 164 LYS A N 1
ATOM 1252 C CA . LYS A 1 164 ? 8.772 -9.292 -23.536 1.00 86.81 164 LYS A CA 1
ATOM 1253 C C . LYS A 1 164 ? 9.524 -10.459 -24.182 1.00 86.81 164 LYS A C 1
ATOM 1255 O O . LYS A 1 164 ? 9.192 -10.826 -25.308 1.00 86.81 164 LYS A O 1
ATOM 1260 N N . LYS A 1 165 ? 10.467 -11.095 -23.472 1.00 87.12 165 LYS A N 1
ATOM 1261 C CA . LYS A 1 165 ? 11.208 -12.276 -23.968 1.00 87.12 165 LYS A CA 1
ATOM 1262 C C . LYS A 1 165 ? 10.299 -13.473 -24.271 1.00 87.12 165 LYS A C 1
ATOM 1264 O O . LYS A 1 165 ? 10.613 -14.255 -25.161 1.00 87.12 165 LYS A O 1
ATOM 1269 N N . ILE A 1 166 ? 9.170 -13.602 -23.572 1.00 85.69 166 ILE A N 1
ATOM 1270 C CA . ILE A 1 166 ? 8.163 -14.652 -23.814 1.00 85.69 166 ILE A CA 1
ATOM 1271 C C . ILE A 1 166 ? 6.986 -14.191 -24.688 1.00 85.69 166 ILE A C 1
ATOM 1273 O O . ILE A 1 166 ? 6.024 -14.936 -24.860 1.00 85.69 166 ILE A O 1
ATOM 1277 N N . GLY A 1 167 ? 7.041 -12.973 -25.238 1.00 85.19 167 GLY A N 1
ATOM 1278 C CA . GLY A 1 167 ? 6.003 -12.433 -26.120 1.00 85.19 167 GLY A CA 1
ATOM 1279 C C . GLY A 1 167 ? 4.686 -12.077 -25.421 1.00 85.19 167 GLY A C 1
ATOM 1280 O O . GLY A 1 167 ? 3.654 -11.988 -26.084 1.00 85.19 167 GLY A O 1
ATOM 1281 N N . LEU A 1 168 ? 4.693 -11.877 -24.097 1.00 86.38 168 LEU A N 1
ATOM 1282 C CA . LEU A 1 168 ? 3.507 -11.510 -23.320 1.00 86.38 168 LEU A CA 1
ATOM 1283 C C . LEU A 1 168 ? 3.590 -10.068 -22.808 1.00 86.38 168 LEU A C 1
ATOM 1285 O O . LEU A 1 168 ? 4.655 -9.556 -22.473 1.00 86.38 168 LEU A O 1
ATOM 1289 N N . GLN A 1 169 ? 2.435 -9.410 -22.695 1.00 88.25 169 GLN A N 1
ATOM 1290 C CA . GLN A 1 169 ? 2.348 -8.094 -22.058 1.00 88.25 169 GLN A CA 1
ATOM 1291 C C . GLN A 1 169 ? 2.586 -8.222 -20.547 1.00 88.25 169 GLN A C 1
ATOM 1293 O O . GLN A 1 169 ? 1.979 -9.066 -19.886 1.00 88.25 169 GLN A O 1
ATOM 1298 N N . ALA A 1 170 ? 3.417 -7.348 -19.981 1.00 88.50 170 ALA A N 1
ATOM 1299 C CA . ALA A 1 170 ? 3.815 -7.423 -18.575 1.00 88.50 170 ALA A CA 1
ATOM 1300 C C . ALA A 1 170 ? 2.647 -7.275 -17.586 1.00 88.50 170 ALA A C 1
ATOM 1302 O O . ALA A 1 170 ? 2.640 -7.893 -16.521 1.00 88.50 170 ALA A O 1
ATOM 1303 N N . GLY A 1 171 ? 1.602 -6.537 -17.980 1.00 89.44 171 GLY A N 1
ATOM 1304 C CA . GLY A 1 171 ? 0.394 -6.344 -17.173 1.00 89.44 171 GLY A CA 1
ATOM 1305 C C . GLY A 1 171 ? -0.344 -7.646 -16.837 1.00 89.44 171 GLY A C 1
ATOM 1306 O O . GLY A 1 171 ? -1.082 -7.695 -15.853 1.00 89.44 171 GLY A O 1
ATOM 1307 N N . TRP A 1 172 ? -0.109 -8.732 -17.584 1.00 92.12 172 TRP A N 1
ATOM 1308 C CA . TRP A 1 172 ? -0.678 -10.041 -17.262 1.00 92.12 172 TRP A CA 1
ATOM 1309 C C . TRP A 1 172 ? -0.187 -10.601 -15.926 1.00 92.12 172 TRP A C 1
ATOM 1311 O O . TRP A 1 172 ? -0.939 -11.330 -15.286 1.00 92.12 172 TRP A O 1
ATOM 1321 N N . VAL A 1 173 ? 1.011 -10.231 -15.455 1.00 92.62 173 VAL A N 1
ATOM 1322 C CA . VAL A 1 173 ? 1.503 -10.655 -14.131 1.00 92.62 173 VAL A CA 1
ATOM 1323 C C . VAL A 1 173 ? 0.629 -10.063 -13.019 1.00 92.62 173 VAL A C 1
ATOM 1325 O O . VAL A 1 173 ? 0.217 -10.771 -12.095 1.00 92.62 173 VAL A O 1
ATOM 1328 N N . LEU A 1 174 ? 0.269 -8.781 -13.135 1.00 94.19 174 LEU A N 1
ATOM 1329 C CA . LEU A 1 174 ? -0.627 -8.113 -12.189 1.00 94.19 174 LEU A CA 1
ATOM 1330 C C . LEU A 1 174 ? -2.045 -8.702 -12.243 1.00 94.19 174 LEU A C 1
ATOM 1332 O O . LEU A 1 174 ? -2.645 -8.969 -11.200 1.00 94.19 174 LEU A O 1
ATOM 1336 N N . VAL A 1 175 ? -2.573 -8.958 -13.445 1.00 95.31 175 VAL A N 1
ATOM 1337 C CA . VAL A 1 175 ? -3.887 -9.605 -13.617 1.00 95.31 175 VAL A CA 1
ATOM 1338 C C . VAL A 1 175 ? -3.889 -11.005 -13.005 1.00 95.31 175 VAL A C 1
ATOM 1340 O O . VAL A 1 175 ? -4.826 -11.363 -12.295 1.00 95.31 175 VAL A O 1
ATOM 1343 N N . TYR A 1 176 ? -2.827 -11.781 -13.219 1.00 95.19 176 TYR A N 1
ATOM 1344 C CA . TYR A 1 176 ? -2.695 -13.142 -12.708 1.00 95.19 176 TYR A CA 1
ATOM 1345 C C . TYR A 1 176 ? -2.650 -13.195 -11.175 1.00 95.19 176 TYR A C 1
ATOM 1347 O O . TYR A 1 176 ? -3.447 -13.898 -10.550 1.00 95.19 176 TYR A O 1
ATOM 1355 N N . THR A 1 177 ? -1.776 -12.401 -10.550 1.00 95.19 177 THR A N 1
ATOM 1356 C CA . THR A 1 177 ? -1.696 -12.312 -9.080 1.00 95.19 177 THR A CA 1
ATOM 1357 C C . THR A 1 177 ? -3.005 -11.801 -8.469 1.00 95.19 177 THR A C 1
ATOM 1359 O O . THR A 1 177 ? -3.439 -12.293 -7.424 1.00 95.19 177 THR A O 1
ATOM 1362 N N . SER A 1 178 ? -3.687 -10.871 -9.144 1.00 95.50 178 SER A N 1
ATOM 1363 C CA . SER A 1 178 ? -5.002 -10.364 -8.733 1.00 95.50 178 SER A CA 1
ATOM 1364 C C . SER A 1 178 ? -6.114 -11.404 -8.888 1.00 95.50 178 SER A C 1
ATOM 1366 O O . SER A 1 178 ? -7.018 -11.450 -8.058 1.00 95.50 178 SER A O 1
ATOM 1368 N N . ALA A 1 179 ? -6.049 -12.287 -9.887 1.00 96.44 179 ALA A N 1
ATOM 1369 C CA . ALA A 1 179 ? -7.006 -13.383 -10.047 1.00 96.44 179 ALA A CA 1
ATOM 1370 C C . ALA A 1 179 ? -6.896 -14.402 -8.906 1.00 96.44 179 ALA A C 1
ATOM 1372 O O . ALA A 1 179 ? -7.912 -14.805 -8.337 1.00 96.44 179 ALA A O 1
ATOM 1373 N N . ILE A 1 180 ? -5.669 -14.753 -8.510 1.00 95.56 180 ILE A N 1
ATOM 1374 C CA . ILE A 1 180 ? -5.421 -15.594 -7.330 1.00 95.56 180 ILE A CA 1
ATOM 1375 C C . ILE A 1 180 ? -6.020 -14.934 -6.085 1.00 95.56 180 ILE A C 1
ATOM 1377 O O . ILE A 1 180 ? -6.790 -15.563 -5.356 1.00 95.56 180 ILE A O 1
ATOM 1381 N N . MET A 1 181 ? -5.730 -13.646 -5.883 1.00 94.69 181 MET A N 1
ATOM 1382 C CA . MET A 1 181 ? -6.267 -12.861 -4.773 1.00 94.69 181 MET A CA 1
ATOM 1383 C C . MET A 1 181 ? -7.795 -12.820 -4.762 1.00 94.69 181 MET A C 1
ATOM 1385 O O . MET A 1 181 ? -8.404 -12.996 -3.705 1.00 94.69 181 MET A O 1
ATOM 1389 N N . PHE A 1 182 ? -8.421 -12.607 -5.918 1.00 95.12 182 PHE A N 1
ATOM 1390 C CA . PHE A 1 182 ? -9.872 -12.596 -6.057 1.00 95.12 182 PHE A CA 1
ATOM 1391 C C . PHE A 1 182 ? -10.476 -13.906 -5.555 1.00 95.12 182 PHE A C 1
ATOM 1393 O O . PHE A 1 182 ? -11.335 -13.877 -4.677 1.00 95.12 182 PHE A O 1
ATOM 1400 N N . VAL A 1 183 ? -9.978 -15.046 -6.044 1.00 94.19 183 VAL A N 1
ATOM 1401 C CA . VAL A 1 183 ? -10.475 -16.374 -5.662 1.00 94.19 183 VAL A CA 1
ATOM 1402 C C . VAL A 1 183 ? -10.243 -16.636 -4.174 1.00 94.19 183 VAL A C 1
ATOM 1404 O O . VAL A 1 183 ? -11.178 -16.981 -3.452 1.00 94.19 183 VAL A O 1
ATOM 1407 N N . LEU A 1 184 ? -9.021 -16.426 -3.680 1.00 91.88 184 LEU A N 1
ATOM 1408 C CA . LEU A 1 184 ? -8.663 -16.736 -2.295 1.00 91.88 184 LEU A CA 1
ATOM 1409 C C . LEU A 1 184 ? -9.414 -15.901 -1.259 1.00 91.88 184 LEU A C 1
ATOM 1411 O O . LEU A 1 184 ? -9.713 -16.400 -0.170 1.00 91.88 184 LEU A O 1
ATOM 1415 N N . ARG A 1 185 ? -9.776 -14.657 -1.583 1.00 92.38 185 ARG A N 1
ATOM 1416 C CA . ARG A 1 185 ? -10.517 -13.785 -0.662 1.00 92.38 185 ARG A CA 1
ATOM 1417 C C . ARG A 1 185 ? -11.927 -14.295 -0.341 1.00 92.38 185 ARG A C 1
ATOM 1419 O O . ARG A 1 185 ? -12.425 -14.002 0.747 1.00 92.38 185 ARG A O 1
ATOM 1426 N N . PHE A 1 186 ? -12.537 -15.129 -1.189 1.00 89.75 186 PHE A N 1
ATOM 1427 C CA . PHE A 1 186 ? -13.787 -15.830 -0.846 1.00 89.75 186 PHE A CA 1
ATOM 1428 C C . PHE A 1 186 ? -13.583 -16.945 0.189 1.00 89.75 186 PHE A C 1
ATOM 1430 O O . PHE A 1 186 ? -14.489 -17.242 0.971 1.00 89.75 186 PHE A O 1
ATOM 1437 N N . PHE A 1 187 ? -12.382 -17.525 0.247 1.00 84.56 187 PHE A N 1
ATOM 1438 C CA . PHE A 1 187 ? -12.027 -18.615 1.159 1.00 84.56 187 PHE A CA 1
ATOM 1439 C C . PHE A 1 187 ? -11.378 -18.140 2.467 1.00 84.56 187 PHE A C 1
ATOM 1441 O O . PHE A 1 187 ? -11.033 -18.962 3.313 1.00 84.56 187 PHE A O 1
ATOM 1448 N N . ALA A 1 188 ? -11.264 -16.829 2.694 1.00 75.12 188 ALA A N 1
ATOM 1449 C CA . ALA A 1 188 ? -10.661 -16.283 3.911 1.00 75.12 188 ALA A CA 1
ATOM 1450 C C . ALA A 1 188 ? -11.395 -16.699 5.203 1.00 75.12 188 ALA A C 1
ATOM 1452 O O . ALA A 1 188 ? -10.762 -16.874 6.241 1.00 75.12 188 ALA A O 1
ATOM 1453 N N . GLY A 1 189 ? -12.717 -16.918 5.147 1.00 71.81 189 GLY A N 1
ATOM 1454 C CA . GLY A 1 189 ? -13.517 -17.337 6.307 1.00 71.81 189 GLY A CA 1
ATOM 1455 C C . GLY A 1 189 ? -12.975 -18.607 6.987 1.00 71.81 189 GLY A C 1
ATOM 1456 O O . GLY A 1 189 ? -12.562 -18.538 8.144 1.00 71.81 189 GLY A O 1
ATOM 1457 N N . PRO A 1 190 ? -12.910 -19.753 6.285 1.00 76.50 190 PRO A N 1
ATOM 1458 C CA . PRO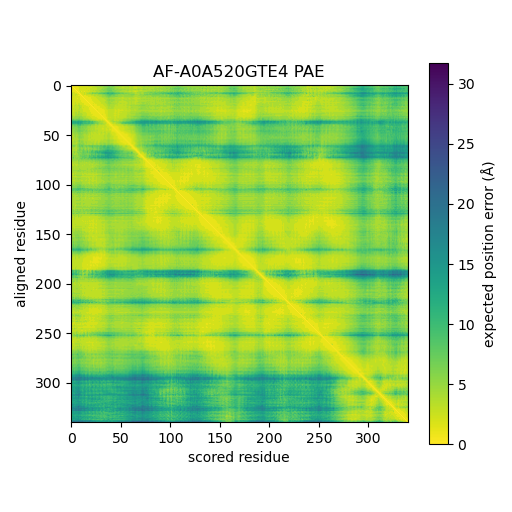 A 1 190 ? -12.309 -20.980 6.812 1.00 76.50 190 PRO A CA 1
ATOM 1459 C C . PRO A 1 190 ? -10.882 -20.831 7.362 1.00 76.50 190 PRO A C 1
ATOM 1461 O O . PRO A 1 190 ? -10.566 -21.461 8.371 1.00 76.50 190 PRO A O 1
ATOM 1464 N N . LEU A 1 191 ? -10.027 -20.005 6.743 1.00 74.25 191 LEU A N 1
ATOM 1465 C CA . LEU A 1 191 ? -8.658 -19.786 7.228 1.00 74.25 191 LEU A CA 1
ATOM 1466 C C . LEU A 1 191 ? -8.644 -19.075 8.587 1.00 74.25 191 LEU A C 1
ATOM 1468 O O . LEU A 1 191 ? -7.906 -19.476 9.484 1.00 74.25 191 LEU A O 1
ATOM 1472 N N . THR A 1 192 ? -9.504 -18.071 8.766 1.00 68.81 192 THR A N 1
ATOM 1473 C CA . THR A 1 192 ? -9.562 -17.262 9.999 1.00 68.81 192 THR A CA 1
ATOM 1474 C C . THR A 1 192 ? -10.107 -18.016 11.211 1.00 68.81 192 THR A C 1
ATOM 1476 O O . THR A 1 192 ? -9.880 -17.609 12.344 1.00 68.81 192 THR A O 1
ATOM 1479 N N . HIS A 1 193 ? -10.785 -19.147 10.994 1.00 76.19 193 HIS A N 1
ATOM 1480 C CA . HIS A 1 193 ? -11.196 -20.041 12.079 1.00 76.19 193 HIS A CA 1
ATOM 1481 C C . HIS A 1 193 ? -10.079 -20.989 12.537 1.00 76.19 193 HIS A C 1
ATOM 1483 O O . HIS A 1 193 ? -10.161 -21.527 13.637 1.00 76.19 193 HIS A O 1
ATOM 1489 N N . LYS A 1 194 ? -9.055 -21.218 11.703 1.00 82.31 194 LYS A N 1
ATOM 1490 C CA . LYS A 1 194 ? -7.954 -22.153 11.990 1.00 82.31 194 LYS A CA 1
ATOM 1491 C C . LYS A 1 194 ? -6.675 -21.455 12.443 1.00 82.31 194 LYS A C 1
ATOM 1493 O O . LYS A 1 194 ? -5.890 -22.049 13.173 1.00 82.31 194 LYS A O 1
ATOM 1498 N N . ILE A 1 195 ? -6.455 -20.222 11.993 1.00 85.31 195 ILE A N 1
ATOM 1499 C CA . ILE A 1 195 ? -5.242 -19.444 12.252 1.00 85.31 195 ILE A CA 1
ATOM 1500 C C . ILE A 1 195 ? -5.662 -18.081 12.803 1.00 85.31 195 ILE A C 1
ATOM 1502 O O . ILE A 1 195 ? -6.591 -17.461 12.286 1.00 85.31 195 ILE A O 1
ATOM 1506 N N . SER A 1 196 ? -4.976 -17.600 13.842 1.00 89.19 196 SER A N 1
ATOM 1507 C CA . SER A 1 196 ? -5.208 -16.253 14.371 1.00 89.19 196 SER A CA 1
ATOM 1508 C C . SER A 1 196 ? -4.883 -15.185 13.322 1.00 89.19 196 SER A C 1
ATOM 1510 O O . SER A 1 196 ? -3.992 -15.371 12.496 1.00 89.19 196 SER A O 1
ATOM 1512 N N . SER A 1 197 ? -5.551 -14.029 13.369 1.00 88.56 197 SER A N 1
ATOM 1513 C CA . SER A 1 197 ? -5.317 -12.942 12.404 1.00 88.56 197 SER A CA 1
ATOM 1514 C C . SER A 1 197 ? -3.851 -12.498 12.357 1.00 88.56 197 SER A C 1
ATOM 1516 O O . SER A 1 197 ? -3.295 -12.322 11.279 1.00 88.56 197 SER A O 1
ATOM 1518 N N . LEU A 1 198 ? -3.194 -12.385 13.517 1.00 90.00 198 LEU A N 1
ATOM 1519 C CA . LEU A 1 198 ? -1.764 -12.063 13.594 1.00 90.00 198 LEU A CA 1
ATOM 1520 C C . LEU A 1 198 ? -0.883 -13.185 13.021 1.00 90.00 198 LEU A C 1
ATOM 1522 O O . LEU A 1 198 ? 0.074 -12.897 12.308 1.00 90.00 198 LEU A O 1
ATOM 1526 N N . GLY A 1 199 ? -1.220 -14.452 13.285 1.00 90.44 199 GLY A N 1
ATOM 1527 C CA . GLY A 1 199 ? -0.505 -15.602 12.726 1.00 90.44 199 GLY A CA 1
ATOM 1528 C C . GLY A 1 199 ? -0.642 -15.696 11.206 1.00 90.44 199 GLY A C 1
ATOM 1529 O O . GLY A 1 199 ? 0.335 -15.974 10.518 1.00 90.44 199 GLY A O 1
ATOM 1530 N N . LEU A 1 200 ? -1.827 -15.390 10.672 1.00 90.81 200 LEU A N 1
ATOM 1531 C CA . LEU A 1 200 ? -2.073 -15.339 9.233 1.00 90.81 200 LEU A CA 1
ATOM 1532 C C . LEU A 1 200 ? -1.258 -14.222 8.572 1.00 90.81 200 LEU A C 1
ATOM 1534 O O . LEU A 1 200 ? -0.630 -14.473 7.548 1.00 90.81 200 LEU A O 1
ATOM 1538 N N . LEU A 1 201 ? -1.209 -13.027 9.174 1.00 92.06 201 LEU A N 1
ATOM 1539 C CA . LEU A 1 201 ? -0.365 -11.931 8.686 1.00 92.06 201 LEU A CA 1
ATOM 1540 C C . LEU A 1 201 ? 1.120 -12.315 8.688 1.00 92.06 201 LEU A C 1
ATOM 1542 O O . LEU A 1 201 ? 1.794 -12.106 7.685 1.00 92.06 201 LEU A O 1
ATOM 1546 N N . ALA A 1 202 ? 1.618 -12.922 9.768 1.00 93.50 202 ALA A N 1
ATOM 1547 C CA . ALA A 1 202 ? 3.011 -13.360 9.861 1.00 93.50 202 ALA A CA 1
ATOM 1548 C C . ALA A 1 202 ? 3.360 -14.440 8.821 1.00 93.50 202 ALA A C 1
ATOM 1550 O O . ALA A 1 202 ? 4.397 -14.349 8.162 1.00 93.50 202 ALA A O 1
ATOM 1551 N N . LEU A 1 203 ? 2.477 -15.428 8.629 1.00 93.81 203 LEU A N 1
ATOM 1552 C CA . LEU A 1 203 ? 2.632 -16.456 7.599 1.00 93.81 203 LEU A CA 1
ATOM 1553 C C . LEU A 1 203 ? 2.667 -15.830 6.200 1.00 93.81 203 LEU A C 1
ATOM 1555 O O . LEU A 1 203 ? 3.561 -16.137 5.416 1.00 93.81 203 LEU A O 1
ATOM 1559 N N . CYS A 1 204 ? 1.731 -14.924 5.905 1.00 93.75 204 CYS A N 1
ATOM 1560 C CA . CYS A 1 204 ? 1.695 -14.218 4.628 1.00 93.75 204 CYS A CA 1
ATOM 1561 C C . CYS A 1 204 ? 2.974 -13.408 4.405 1.00 93.75 204 CYS A C 1
ATOM 1563 O O . CYS A 1 204 ? 3.527 -13.464 3.316 1.00 93.75 204 CYS A O 1
ATOM 1565 N N . SER A 1 205 ? 3.506 -12.732 5.427 1.00 95.31 205 SER A N 1
ATOM 1566 C CA . SER A 1 205 ? 4.786 -12.023 5.317 1.00 95.31 205 SER A CA 1
ATOM 1567 C C . SER A 1 205 ? 5.939 -12.965 4.963 1.00 95.31 205 SER A C 1
ATOM 1569 O O . SER A 1 205 ? 6.717 -12.656 4.066 1.00 95.31 205 SER A O 1
ATOM 1571 N N . GLY A 1 206 ? 6.027 -14.138 5.599 1.00 96.06 206 GLY A N 1
ATOM 1572 C CA . GLY A 1 206 ? 7.050 -15.138 5.271 1.00 96.06 206 GLY A CA 1
ATOM 1573 C C . GLY A 1 206 ? 6.939 -15.660 3.834 1.00 96.06 206 GLY A C 1
ATOM 1574 O O . GLY A 1 206 ? 7.931 -15.707 3.110 1.00 96.06 206 GLY A O 1
ATOM 1575 N N . VAL A 1 207 ? 5.723 -15.991 3.388 1.00 96.19 207 VAL A N 1
ATOM 1576 C CA . VAL A 1 207 ? 5.480 -16.456 2.011 1.00 96.19 207 VAL A CA 1
ATOM 1577 C C . VAL A 1 207 ? 5.712 -15.330 0.994 1.00 96.19 207 VAL A C 1
ATOM 1579 O O . VAL A 1 207 ? 6.239 -15.590 -0.086 1.00 96.19 207 VAL A O 1
ATOM 1582 N N . ALA A 1 208 ? 5.395 -14.076 1.334 1.00 96.31 208 ALA A N 1
ATOM 1583 C CA . ALA A 1 208 ? 5.642 -12.918 0.476 1.00 96.31 208 ALA A CA 1
ATOM 1584 C C . ALA A 1 208 ? 7.140 -12.699 0.246 1.00 96.31 208 ALA A C 1
ATOM 1586 O O . ALA A 1 208 ? 7.534 -12.459 -0.889 1.00 96.31 208 ALA A O 1
ATOM 1587 N N . VAL A 1 209 ? 7.975 -12.843 1.283 1.00 95.69 209 VAL A N 1
ATOM 1588 C CA . VAL A 1 209 ? 9.440 -12.763 1.146 1.00 95.69 209 VAL A CA 1
ATOM 1589 C C . VAL A 1 209 ? 9.947 -13.802 0.147 1.00 95.69 209 VAL A C 1
ATOM 1591 O O . VAL A 1 209 ? 10.699 -13.458 -0.760 1.00 95.69 209 VAL A O 1
ATOM 1594 N N . ILE A 1 210 ? 9.492 -15.053 0.268 1.00 96.44 210 ILE A N 1
ATOM 1595 C CA . ILE A 1 210 ? 9.873 -16.130 -0.656 1.00 96.44 210 ILE A CA 1
ATOM 1596 C C . ILE A 1 210 ? 9.402 -15.804 -2.079 1.00 96.44 210 ILE A C 1
ATOM 1598 O O . ILE A 1 210 ? 10.192 -15.869 -3.015 1.00 96.44 210 ILE A O 1
ATOM 1602 N N . GLY A 1 211 ? 8.135 -15.417 -2.246 1.00 95.38 211 GLY A N 1
ATOM 1603 C CA . GLY A 1 211 ? 7.559 -15.104 -3.554 1.00 95.38 211 GLY A CA 1
ATOM 1604 C C . GLY A 1 211 ? 8.250 -13.932 -4.254 1.00 95.38 211 GLY A C 1
ATOM 1605 O O . GLY A 1 211 ? 8.563 -14.031 -5.437 1.00 95.38 211 GLY A O 1
ATOM 1606 N N . LEU A 1 212 ? 8.542 -12.850 -3.527 1.00 93.25 212 LEU A N 1
ATOM 1607 C CA . LEU A 1 212 ? 9.237 -11.675 -4.061 1.00 93.25 212 LEU A CA 1
ATOM 1608 C C . LEU A 1 212 ? 10.695 -11.978 -4.415 1.00 93.25 212 LEU A C 1
ATOM 1610 O O . LEU A 1 212 ? 11.157 -11.574 -5.479 1.00 93.25 212 LEU A O 1
ATOM 1614 N N . TYR A 1 213 ? 11.401 -12.727 -3.566 1.00 94.06 213 TYR A N 1
ATOM 1615 C CA . TYR A 1 213 ? 12.771 -13.151 -3.852 1.00 94.06 213 TYR A CA 1
ATOM 1616 C C . TYR A 1 213 ? 12.837 -14.083 -5.070 1.00 94.06 213 TYR A C 1
ATOM 1618 O O . TYR A 1 213 ? 13.722 -13.968 -5.913 1.00 94.06 213 TYR A O 1
ATOM 1626 N N . MET A 1 214 ? 11.866 -14.988 -5.209 1.00 94.44 214 MET A N 1
ATOM 1627 C CA . MET A 1 214 ? 11.757 -15.812 -6.409 1.00 94.44 214 MET A CA 1
ATOM 1628 C C . MET A 1 214 ? 11.461 -14.961 -7.645 1.00 94.44 214 MET A C 1
ATOM 1630 O O . MET A 1 214 ? 12.086 -15.182 -8.679 1.00 94.44 214 MET A O 1
ATOM 1634 N N . LEU A 1 215 ? 10.556 -13.978 -7.554 1.00 91.62 215 LEU A N 1
ATOM 1635 C CA . LEU A 1 215 ? 10.231 -13.084 -8.671 1.00 91.62 215 LEU A CA 1
ATOM 1636 C C . LEU A 1 215 ? 11.458 -12.307 -9.156 1.00 91.62 215 LEU A C 1
ATOM 1638 O O . LEU A 1 215 ? 11.643 -12.191 -10.362 1.00 91.62 215 LEU A O 1
ATOM 1642 N N . SER A 1 216 ? 12.333 -11.853 -8.253 1.00 89.19 216 SER A N 1
ATOM 1643 C CA . SER A 1 216 ? 13.529 -11.093 -8.638 1.00 89.19 216 SER A CA 1
ATOM 1644 C C . SER A 1 216 ? 14.567 -11.900 -9.428 1.00 89.19 216 SER A C 1
ATOM 1646 O O . SER A 1 216 ? 15.447 -11.308 -10.039 1.00 89.19 216 SER A O 1
ATOM 1648 N N . ALA A 1 217 ? 14.500 -13.235 -9.398 1.00 89.38 217 ALA A N 1
ATOM 1649 C CA . ALA A 1 217 ? 15.421 -14.124 -10.116 1.00 89.38 217 ALA A CA 1
ATOM 1650 C C . ALA A 1 217 ? 14.730 -14.962 -11.209 1.00 89.38 217 ALA A C 1
ATOM 1652 O O . ALA A 1 217 ? 15.366 -15.802 -11.846 1.00 89.38 217 ALA A O 1
ATOM 1653 N N . SER A 1 218 ? 13.420 -14.790 -11.399 1.00 87.81 218 SER A N 1
ATOM 1654 C CA . SER A 1 218 ? 12.631 -15.641 -12.288 1.00 87.81 218 SER A CA 1
ATOM 1655 C C . SER A 1 218 ? 12.671 -15.157 -13.730 1.00 87.81 218 SER A C 1
ATOM 1657 O O . SER A 1 218 ? 12.484 -13.979 -14.008 1.00 87.81 218 SER A O 1
ATOM 1659 N N . THR A 1 219 ? 12.805 -16.105 -14.654 1.00 85.88 219 THR A N 1
ATOM 1660 C CA . THR A 1 219 ? 12.679 -15.877 -16.096 1.00 85.88 219 THR A CA 1
ATOM 1661 C C . THR A 1 219 ? 11.693 -16.879 -16.696 1.00 85.88 219 THR A C 1
ATOM 1663 O O . THR A 1 219 ? 11.455 -17.966 -16.153 1.00 85.88 219 THR A O 1
ATOM 1666 N N . GLY A 1 220 ? 11.066 -16.510 -17.812 1.00 85.81 220 GLY A N 1
ATOM 1667 C CA . GLY A 1 220 ? 10.113 -17.373 -18.508 1.00 85.81 220 GLY A CA 1
ATOM 1668 C C . GLY A 1 220 ? 8.973 -17.881 -17.613 1.00 85.81 220 GLY A C 1
ATOM 1669 O O . GLY A 1 220 ? 8.343 -17.119 -16.882 1.00 85.81 220 GLY A O 1
ATOM 1670 N N . ILE A 1 221 ? 8.700 -19.190 -17.652 1.00 86.75 221 ILE A N 1
ATOM 1671 C CA . ILE A 1 221 ? 7.571 -19.793 -16.921 1.00 86.75 221 ILE A CA 1
ATOM 1672 C C . ILE A 1 221 ? 7.712 -19.721 -15.392 1.00 86.75 221 ILE A C 1
ATOM 1674 O O . ILE A 1 221 ? 6.706 -19.756 -14.681 1.00 86.75 221 ILE A O 1
ATOM 1678 N N . MET A 1 222 ? 8.936 -19.564 -14.872 1.00 91.50 222 MET A N 1
ATOM 1679 C CA . MET A 1 222 ? 9.167 -19.436 -13.429 1.00 91.50 222 MET A CA 1
ATOM 1680 C C . MET A 1 222 ? 8.524 -18.179 -12.843 1.00 91.50 222 MET A C 1
ATOM 1682 O O . MET A 1 222 ? 8.156 -18.185 -11.669 1.00 91.50 222 MET A O 1
ATOM 1686 N N . ILE A 1 223 ? 8.283 -17.154 -13.667 1.00 90.94 223 ILE A N 1
ATOM 1687 C CA . ILE A 1 223 ? 7.551 -15.947 -13.268 1.00 90.94 223 ILE A CA 1
ATOM 1688 C C . ILE A 1 223 ? 6.145 -16.310 -12.793 1.00 90.94 223 ILE A C 1
ATOM 1690 O O . ILE A 1 223 ? 5.706 -15.796 -11.772 1.00 90.94 223 ILE A O 1
ATOM 1694 N N . LEU A 1 224 ? 5.449 -17.238 -13.464 1.00 91.19 224 LEU A N 1
ATOM 1695 C CA . LEU A 1 224 ? 4.106 -17.662 -13.053 1.00 91.19 224 LEU A CA 1
ATOM 1696 C C . LEU A 1 224 ? 4.132 -18.417 -11.721 1.00 91.19 224 LEU A C 1
ATOM 1698 O O . LEU A 1 224 ? 3.265 -18.207 -10.873 1.00 91.19 224 LEU A O 1
ATOM 1702 N N . VAL A 1 225 ? 5.144 -19.258 -11.500 1.00 93.81 225 VAL A N 1
ATOM 1703 C CA . VAL A 1 225 ? 5.313 -19.983 -10.232 1.00 93.81 225 VAL A CA 1
ATOM 1704 C C . VAL A 1 225 ? 5.586 -19.003 -9.089 1.00 93.81 225 VAL A C 1
ATOM 1706 O O . VAL A 1 225 ? 4.902 -19.037 -8.065 1.00 93.81 225 VAL A O 1
ATOM 1709 N N . ALA A 1 226 ? 6.531 -18.082 -9.278 1.00 95.06 226 ALA A N 1
ATOM 1710 C CA . ALA A 1 226 ? 6.879 -17.073 -8.285 1.00 95.06 226 ALA A CA 1
ATOM 1711 C C . ALA A 1 226 ? 5.712 -16.104 -8.013 1.00 95.06 226 ALA A C 1
ATOM 1713 O O . ALA A 1 226 ? 5.370 -15.845 -6.856 1.00 95.06 226 ALA A O 1
ATOM 1714 N N . ALA A 1 227 ? 5.021 -15.657 -9.067 1.00 94.62 227 ALA A N 1
ATOM 1715 C CA . ALA A 1 227 ? 3.809 -14.849 -8.975 1.00 94.62 227 ALA A CA 1
ATOM 1716 C C . ALA A 1 227 ? 2.677 -15.592 -8.255 1.00 94.62 227 ALA A C 1
ATOM 1718 O O . ALA A 1 227 ? 1.917 -14.966 -7.523 1.00 94.62 227 ALA A O 1
ATOM 1719 N N . THR A 1 228 ? 2.578 -16.918 -8.394 1.00 95.75 228 THR A N 1
ATOM 1720 C CA . THR A 1 228 ? 1.606 -17.711 -7.630 1.00 95.75 228 THR A CA 1
ATOM 1721 C C . THR A 1 228 ? 1.901 -17.622 -6.144 1.00 95.75 228 THR A C 1
ATOM 1723 O O . THR A 1 228 ? 1.023 -17.250 -5.372 1.00 95.75 228 THR A O 1
ATOM 1726 N N . ILE A 1 229 ? 3.141 -17.909 -5.741 1.00 96.19 229 ILE A N 1
ATOM 1727 C CA . ILE A 1 229 ? 3.562 -17.882 -4.333 1.00 96.19 229 ILE A CA 1
ATOM 1728 C C . ILE A 1 229 ? 3.323 -16.493 -3.732 1.00 96.19 229 ILE A C 1
ATOM 1730 O O . ILE A 1 229 ? 2.719 -16.370 -2.664 1.00 96.19 229 ILE A O 1
ATOM 1734 N N . TYR A 1 230 ? 3.714 -15.441 -4.452 1.00 96.12 230 TYR A N 1
ATOM 1735 C CA . TYR A 1 230 ? 3.462 -14.067 -4.034 1.00 96.12 230 TYR A CA 1
ATOM 1736 C C . TYR A 1 230 ? 1.958 -13.733 -3.980 1.00 96.12 230 TYR A C 1
ATOM 1738 O O . TYR A 1 230 ? 1.486 -13.152 -3.002 1.00 96.12 230 TYR A O 1
ATOM 1746 N N . GLY A 1 231 ? 1.180 -14.163 -4.978 1.00 94.94 231 GLY A N 1
ATOM 1747 C CA . GLY A 1 231 ? -0.276 -14.019 -5.041 1.00 94.94 231 GLY A CA 1
ATOM 1748 C C . GLY A 1 231 ? -0.991 -14.667 -3.852 1.00 94.94 231 GLY A C 1
ATOM 1749 O O . GLY A 1 231 ? -1.873 -14.050 -3.249 1.00 94.94 231 GLY A O 1
ATOM 1750 N N . LEU A 1 232 ? -0.574 -15.876 -3.457 1.00 93.50 232 LEU A N 1
ATOM 1751 C CA . LEU A 1 232 ? -1.079 -16.571 -2.268 1.00 93.50 232 LEU A CA 1
ATOM 1752 C C . LEU A 1 232 ? -0.826 -15.746 -0.998 1.00 93.50 232 LEU A C 1
ATOM 1754 O O . LEU A 1 232 ? -1.736 -15.568 -0.189 1.00 93.50 232 LEU A O 1
ATOM 1758 N N . ALA A 1 233 ? 0.386 -15.208 -0.847 1.00 92.25 233 ALA A N 1
ATOM 1759 C CA . ALA A 1 233 ? 0.776 -14.415 0.313 1.00 92.25 233 ALA A CA 1
ATOM 1760 C C . ALA A 1 233 ? -0.020 -13.109 0.431 1.00 92.25 233 ALA A C 1
ATOM 1762 O O . ALA A 1 233 ? -0.644 -12.835 1.457 1.00 92.25 233 ALA A O 1
ATOM 1763 N N . LYS A 1 234 ? -0.050 -12.308 -0.639 1.00 92.94 234 LYS A N 1
ATOM 1764 C CA . LYS A 1 234 ? -0.686 -10.984 -0.615 1.00 92.94 234 LYS A CA 1
ATOM 1765 C C . LYS A 1 234 ? -2.209 -11.035 -0.461 1.00 92.94 234 LYS A C 1
ATOM 1767 O O . LYS A 1 234 ? -2.834 -10.036 -0.123 1.00 92.94 234 LYS A O 1
ATOM 1772 N N . SER A 1 235 ? -2.828 -12.192 -0.697 1.00 92.62 235 SER A N 1
ATOM 1773 C CA . SER A 1 235 ? -4.287 -12.344 -0.713 1.00 92.62 235 SER A CA 1
ATOM 1774 C C . SER A 1 235 ? -4.973 -11.912 0.587 1.00 92.62 235 SER A C 1
ATOM 1776 O O . SER A 1 235 ? -6.101 -11.406 0.547 1.00 92.62 235 SER A O 1
ATOM 1778 N N . PHE A 1 236 ? -4.291 -12.076 1.725 1.00 91.25 236 PHE A N 1
ATOM 1779 C CA . PHE A 1 236 ? -4.883 -11.913 3.053 1.00 91.25 236 PHE A CA 1
ATOM 1780 C C . PHE A 1 236 ? -4.398 -10.682 3.827 1.00 91.25 236 PHE A C 1
ATOM 1782 O O . PHE A 1 236 ? -4.981 -10.372 4.858 1.00 91.25 236 PHE A O 1
ATOM 1789 N N . PHE A 1 237 ? -3.404 -9.930 3.349 1.00 92.69 237 PHE A N 1
ATOM 1790 C CA . PHE A 1 237 ? -2.832 -8.800 4.092 1.00 92.69 237 PHE A CA 1
ATOM 1791 C C . PHE A 1 237 ? -3.871 -7.733 4.478 1.00 92.69 237 PHE A C 1
ATOM 1793 O O . PHE A 1 237 ? -4.182 -7.565 5.662 1.00 92.69 237 PHE A O 1
ATOM 1800 N N . TRP A 1 238 ? -4.455 -7.037 3.499 1.00 93.00 238 TRP A N 1
ATOM 1801 C CA . TRP A 1 238 ? -5.448 -5.986 3.758 1.00 93.00 238 TRP A CA 1
ATOM 1802 C C . TRP A 1 238 ? -6.697 -6.453 4.516 1.00 93.00 238 TRP A C 1
ATOM 1804 O O . TRP A 1 238 ? -7.028 -5.853 5.547 1.00 93.00 238 TRP A O 1
ATOM 1814 N N . PRO A 1 239 ? -7.421 -7.498 4.067 1.00 90.81 239 PRO A N 1
ATOM 1815 C CA . PRO A 1 239 ? -8.664 -7.868 4.729 1.00 90.81 239 PRO A CA 1
ATOM 1816 C C . PRO A 1 239 ? -8.445 -8.400 6.149 1.00 90.81 239 PRO A C 1
ATOM 1818 O O . PRO A 1 239 ? -9.261 -8.111 7.028 1.00 90.81 239 PRO A O 1
ATOM 1821 N N . THR A 1 240 ? -7.343 -9.112 6.412 1.00 91.38 240 THR A N 1
ATOM 1822 C CA . THR A 1 240 ? -7.017 -9.580 7.764 1.00 91.38 240 THR A CA 1
ATOM 1823 C C . THR A 1 240 ? -6.623 -8.424 8.676 1.00 91.38 240 THR A C 1
ATOM 1825 O O . THR A 1 240 ? -7.081 -8.395 9.816 1.00 91.38 240 THR A O 1
ATOM 1828 N N . MET A 1 241 ? -5.857 -7.438 8.192 1.00 94.38 241 MET A N 1
ATOM 1829 C CA . MET A 1 241 ? -5.520 -6.251 8.987 1.00 94.38 241 MET A CA 1
ATOM 1830 C C . MET A 1 241 ? -6.767 -5.427 9.338 1.00 94.38 241 MET A C 1
ATOM 1832 O O . MET A 1 241 ? -7.000 -5.111 10.505 1.00 94.38 241 MET A O 1
ATOM 1836 N N . LEU A 1 242 ? -7.618 -5.121 8.356 1.00 93.00 242 LEU A N 1
ATOM 1837 C CA . LEU A 1 242 ? -8.843 -4.352 8.599 1.00 93.00 242 LEU A CA 1
ATOM 1838 C C . LEU A 1 242 ? -9.841 -5.116 9.472 1.00 93.00 242 LEU A C 1
ATOM 1840 O O . LEU A 1 242 ? -10.501 -4.520 10.323 1.00 93.00 242 LEU A O 1
ATOM 1844 N N . GLY A 1 243 ? -9.935 -6.434 9.296 1.00 90.06 243 GLY A N 1
ATOM 1845 C CA . GLY A 1 243 ? -10.738 -7.291 10.157 1.00 90.06 243 GLY A CA 1
ATOM 1846 C C . GLY A 1 243 ? -10.233 -7.303 11.601 1.00 90.06 243 GLY A C 1
ATOM 1847 O O . GLY A 1 243 ? -11.025 -7.061 12.510 1.00 90.06 243 GLY A O 1
ATOM 1848 N N . LEU A 1 244 ? -8.920 -7.460 11.809 1.00 91.44 244 LEU A N 1
ATOM 1849 C CA . LEU A 1 244 ? -8.284 -7.383 13.127 1.00 91.44 244 LEU A CA 1
ATOM 1850 C C . LEU A 1 244 ? -8.559 -6.036 13.806 1.00 91.44 244 LEU A C 1
ATOM 1852 O O . LEU A 1 244 ? -9.006 -6.006 14.949 1.00 91.44 244 LEU A O 1
ATOM 1856 N N . VAL A 1 245 ? -8.362 -4.917 13.103 1.00 93.62 245 VAL A N 1
ATOM 1857 C CA . VAL A 1 245 ? -8.667 -3.580 13.639 1.00 93.62 245 VAL A CA 1
ATOM 1858 C C . VAL A 1 245 ? -10.151 -3.454 13.996 1.00 93.62 245 VAL A C 1
ATOM 1860 O O . VAL A 1 245 ? -10.495 -2.920 15.050 1.00 93.62 245 VAL A O 1
ATOM 1863 N N . SER A 1 246 ? -11.047 -3.970 13.154 1.00 90.38 246 SER A N 1
ATOM 1864 C CA . SER A 1 246 ? -12.488 -3.895 13.403 1.00 90.38 246 SER A CA 1
ATOM 1865 C C . SER A 1 246 ? -12.963 -4.730 14.595 1.00 90.38 246 SER A C 1
ATOM 1867 O O . SER A 1 246 ? -14.015 -4.420 15.162 1.00 90.38 246 SER A O 1
ATOM 1869 N N . GLU A 1 247 ? -12.260 -5.813 14.919 1.00 89.31 247 GLU A N 1
ATOM 1870 C CA . GLU A 1 247 ? -12.557 -6.685 16.058 1.00 89.31 247 GLU A CA 1
ATOM 1871 C C . GLU A 1 247 ? -11.950 -6.147 17.354 1.00 89.31 247 GLU A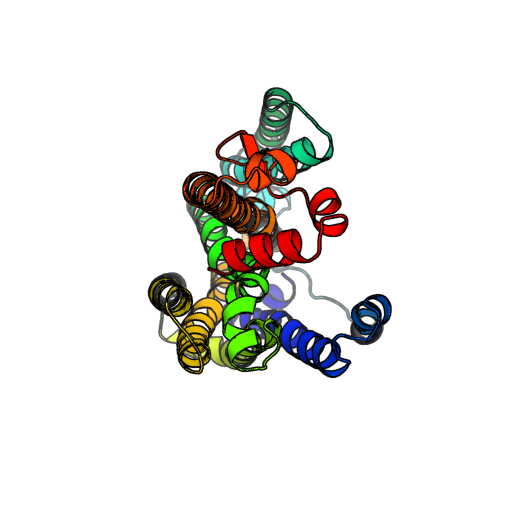 C 1
ATOM 1873 O O . GLU A 1 247 ? -12.610 -6.169 18.388 1.00 89.31 247 GLU A O 1
ATOM 1878 N N . GLN A 1 248 ? -10.729 -5.610 17.293 1.00 91.31 248 GLN A N 1
ATOM 1879 C CA . GLN A 1 248 ? -10.018 -5.089 18.465 1.00 91.31 248 GLN A CA 1
ATOM 1880 C C . GLN A 1 248 ? -10.502 -3.694 18.890 1.00 91.31 248 GLN A C 1
ATOM 1882 O O . GLN A 1 248 ? -10.421 -3.352 20.069 1.00 91.31 248 GLN A O 1
ATOM 1887 N N . PHE A 1 249 ? -11.040 -2.890 17.961 1.00 91.81 249 PHE A N 1
ATOM 1888 C CA . PHE A 1 249 ? -11.467 -1.507 18.226 1.00 91.81 249 PHE A CA 1
ATOM 1889 C C . PHE A 1 249 ? -12.931 -1.235 17.832 1.00 91.81 249 PHE A C 1
ATOM 1891 O O . PHE A 1 249 ? -13.195 -0.310 17.055 1.00 91.81 249 PHE A O 1
ATOM 1898 N N . PRO A 1 250 ? -13.919 -1.969 18.386 1.00 85.56 250 PRO A N 1
ATOM 1899 C CA . PRO A 1 250 ? -15.335 -1.775 18.052 1.00 85.56 250 PRO A CA 1
ATOM 1900 C C . PRO A 1 250 ? -15.840 -0.368 18.418 1.00 85.56 250 PRO A C 1
ATOM 1902 O O . PRO A 1 250 ? -16.644 0.214 17.690 1.00 85.56 250 PRO A O 1
ATOM 1905 N N . LYS A 1 251 ? -15.299 0.235 19.489 1.00 87.88 251 LYS A N 1
ATOM 1906 C CA . LYS A 1 251 ? -15.585 1.628 19.888 1.00 87.88 251 LYS A CA 1
ATOM 1907 C C . LYS A 1 251 ? -15.045 2.658 18.890 1.00 87.88 251 LYS A C 1
ATOM 1909 O O . LYS A 1 251 ? -15.662 3.700 18.685 1.00 87.88 251 LYS A O 1
ATOM 1914 N N . GLY A 1 252 ? -13.922 2.343 18.242 1.00 85.62 252 GLY A N 1
ATOM 1915 C CA . GLY A 1 252 ? -13.321 3.159 17.186 1.00 85.62 252 GLY A CA 1
ATOM 1916 C C . GLY A 1 252 ? -14.130 3.147 15.884 1.00 85.62 252 GLY A C 1
ATOM 1917 O O . GLY A 1 252 ? -14.039 4.077 15.080 1.00 85.62 252 GLY A O 1
ATOM 1918 N N . GLY A 1 253 ? -14.982 2.132 15.707 1.00 84.50 253 GLY A N 1
ATOM 1919 C CA . GLY A 1 253 ? -15.992 2.058 14.659 1.00 84.50 253 GLY A CA 1
ATOM 1920 C C . GLY A 1 253 ? -15.441 2.330 13.257 1.00 84.50 253 GLY A C 1
ATOM 1921 O O . GLY A 1 253 ? -14.477 1.719 12.802 1.00 84.50 253 GLY A O 1
ATOM 1922 N N . ALA A 1 254 ? -16.080 3.257 12.541 1.00 86.25 254 ALA A N 1
ATOM 1923 C CA . ALA A 1 254 ? -15.674 3.614 11.185 1.00 86.25 254 ALA A CA 1
ATOM 1924 C C . ALA A 1 254 ? -14.332 4.359 11.131 1.00 86.25 254 ALA A C 1
ATOM 1926 O O . ALA A 1 254 ? -13.636 4.258 10.125 1.00 86.25 254 ALA A O 1
ATOM 1927 N N . LEU A 1 255 ? -13.967 5.094 12.187 1.00 90.94 255 LEU A N 1
ATOM 1928 C CA . LEU A 1 255 ? -12.771 5.927 12.181 1.00 90.94 255 LEU A CA 1
ATOM 1929 C C . LEU A 1 255 ? -11.499 5.082 12.165 1.00 90.94 255 LEU A C 1
ATOM 1931 O O . LEU A 1 255 ? -10.639 5.314 11.325 1.00 90.94 255 LEU A O 1
ATOM 1935 N N . THR A 1 256 ? -11.385 4.084 13.043 1.00 92.81 256 THR A N 1
ATOM 1936 C CA . THR A 1 256 ? -10.194 3.217 13.105 1.00 92.81 256 THR A CA 1
ATOM 1937 C C . THR A 1 256 ? -10.001 2.431 11.812 1.00 92.81 256 THR A C 1
ATOM 1939 O O . THR A 1 256 ? -8.881 2.336 11.310 1.00 92.81 256 THR A O 1
ATOM 1942 N N . LEU A 1 257 ? -11.096 1.949 11.216 1.00 92.38 257 LEU A N 1
ATOM 1943 C CA . LEU A 1 257 ? -11.090 1.307 9.901 1.00 92.38 257 LEU A CA 1
ATOM 1944 C C . LEU A 1 257 ? -10.634 2.253 8.784 1.00 92.38 257 LEU A C 1
ATOM 1946 O O . LEU A 1 257 ? -9.767 1.888 7.993 1.00 92.38 257 LEU A O 1
ATOM 1950 N N . ASN A 1 258 ? -11.197 3.461 8.726 1.00 92.69 258 ASN A N 1
ATOM 1951 C CA . ASN A 1 258 ? -10.865 4.435 7.688 1.00 92.69 258 ASN A CA 1
ATOM 1952 C C . ASN A 1 258 ? -9.433 4.961 7.835 1.00 92.69 258 ASN A C 1
ATOM 1954 O O . ASN A 1 258 ? -8.751 5.111 6.829 1.00 92.69 258 ASN A O 1
ATOM 1958 N N . ILE A 1 259 ? -8.958 5.197 9.063 1.00 95.19 259 ILE A N 1
ATOM 1959 C CA . ILE A 1 259 ? -7.567 5.594 9.319 1.00 95.19 259 ILE A CA 1
ATOM 1960 C C . ILE A 1 259 ? -6.620 4.480 8.893 1.00 95.19 259 ILE A C 1
ATOM 1962 O O . ILE A 1 259 ? -5.659 4.764 8.196 1.00 95.19 259 ILE A O 1
ATOM 1966 N N . THR A 1 260 ? -6.890 3.224 9.257 1.00 96.38 260 THR A N 1
ATOM 1967 C CA . THR A 1 260 ? -6.012 2.102 8.882 1.00 96.38 260 THR A CA 1
ATOM 1968 C C . THR A 1 260 ? -5.947 1.936 7.363 1.00 96.38 260 THR A C 1
ATOM 1970 O O . THR A 1 260 ? -4.859 1.866 6.799 1.00 96.38 260 THR A O 1
ATOM 1973 N N . GLY A 1 261 ? -7.098 1.929 6.681 1.00 94.38 261 GLY A N 1
ATOM 1974 C CA . GLY A 1 261 ? -7.142 1.820 5.220 1.00 94.38 261 GLY A CA 1
ATOM 1975 C C . GLY A 1 261 ? -6.508 3.023 4.515 1.00 94.38 261 GLY A C 1
ATOM 1976 O O . GLY A 1 261 ? -5.696 2.848 3.613 1.00 94.38 261 GLY A O 1
ATOM 1977 N N . GLY A 1 262 ? -6.825 4.243 4.955 1.00 94.38 262 GLY A N 1
ATOM 1978 C CA . GLY A 1 262 ? -6.262 5.476 4.399 1.00 94.38 262 GLY A CA 1
ATOM 1979 C C . GLY A 1 262 ? -4.752 5.581 4.609 1.00 94.38 262 GLY A C 1
ATOM 1980 O O . GLY A 1 262 ? -4.028 5.893 3.668 1.00 94.38 262 GLY A O 1
ATOM 1981 N N . LEU A 1 263 ? -4.271 5.238 5.808 1.00 95.94 263 LEU A N 1
ATOM 1982 C CA . LEU A 1 263 ? -2.847 5.129 6.116 1.00 95.94 263 LEU A CA 1
ATOM 1983 C C . LEU A 1 263 ? -2.156 4.155 5.162 1.00 95.94 26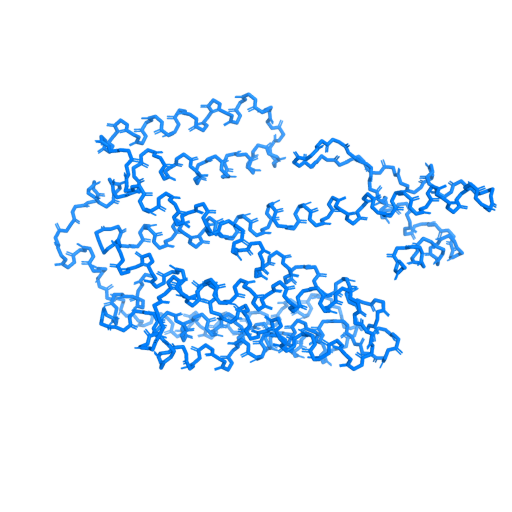3 LEU A C 1
ATOM 1985 O O . LEU A 1 263 ? -1.116 4.489 4.608 1.00 95.94 263 LEU A O 1
ATOM 1989 N N . GLY A 1 264 ? -2.751 2.979 4.952 1.00 95.25 264 GLY A N 1
ATOM 1990 C CA . GLY A 1 264 ? -2.241 1.983 4.016 1.00 95.25 264 GLY A CA 1
ATOM 1991 C C . GLY A 1 264 ? -2.122 2.513 2.588 1.00 95.25 264 GLY A C 1
ATOM 1992 O O . GLY A 1 264 ? -1.082 2.339 1.963 1.00 95.25 264 GLY A O 1
ATOM 1993 N N . MET A 1 265 ? -3.146 3.206 2.080 1.00 93.62 265 MET A N 1
ATOM 1994 C CA . MET A 1 265 ? -3.116 3.772 0.723 1.00 93.62 265 MET A CA 1
ATOM 1995 C C . MET A 1 265 ? -2.017 4.829 0.565 1.00 93.62 265 MET A C 1
ATOM 1997 O O . MET A 1 265 ? -1.275 4.803 -0.416 1.00 93.62 265 MET A O 1
ATOM 2001 N N . ILE A 1 266 ? -1.889 5.737 1.539 1.00 92.56 266 ILE A N 1
ATOM 2002 C CA . ILE A 1 266 ? -0.846 6.771 1.520 1.00 92.56 266 ILE A CA 1
ATOM 2003 C C . ILE A 1 266 ? 0.534 6.120 1.631 1.00 92.56 266 ILE A C 1
ATOM 2005 O O . ILE A 1 266 ? 1.427 6.451 0.860 1.00 92.56 266 ILE A O 1
ATOM 2009 N N . ALA A 1 267 ? 0.708 5.159 2.540 1.00 91.88 267 ALA A N 1
ATOM 2010 C CA . ALA A 1 267 ? 1.965 4.440 2.707 1.00 91.88 267 ALA A CA 1
ATOM 2011 C C . ALA A 1 267 ? 2.380 3.702 1.427 1.00 91.88 267 ALA A C 1
ATOM 2013 O O . ALA A 1 267 ? 3.525 3.826 1.005 1.00 91.88 267 ALA A O 1
ATOM 2014 N N . ALA A 1 268 ? 1.461 2.991 0.773 1.00 91.81 268 ALA A N 1
ATOM 2015 C CA . ALA A 1 268 ? 1.756 2.272 -0.461 1.00 91.81 268 ALA A CA 1
ATOM 2016 C C . ALA A 1 268 ? 2.241 3.200 -1.585 1.00 91.81 268 ALA A C 1
ATOM 2018 O O . ALA A 1 268 ? 3.238 2.894 -2.235 1.00 91.81 268 ALA A O 1
ATOM 2019 N N . GLY A 1 269 ? 1.570 4.338 -1.791 1.00 86.38 269 GLY A N 1
ATOM 2020 C CA . GLY A 1 269 ? 1.937 5.287 -2.843 1.00 86.38 269 GLY A CA 1
ATOM 2021 C C . GLY A 1 269 ? 3.177 6.117 -2.506 1.00 86.38 269 GLY A C 1
ATOM 2022 O O . GLY A 1 269 ? 4.105 6.204 -3.299 1.00 86.38 269 GLY A O 1
ATOM 2023 N N . VAL A 1 270 ? 3.216 6.720 -1.320 1.00 85.50 270 VAL A N 1
ATOM 2024 C CA . VAL A 1 270 ? 4.274 7.672 -0.946 1.00 85.50 270 VAL A CA 1
ATOM 2025 C C . VAL A 1 270 ? 5.552 6.949 -0.543 1.00 85.50 270 VAL A C 1
ATOM 2027 O O . VAL A 1 270 ? 6.636 7.276 -1.018 1.00 85.50 270 VAL A O 1
ATOM 2030 N N . ILE A 1 271 ? 5.431 5.960 0.342 1.00 87.38 271 ILE A N 1
ATOM 2031 C CA . ILE A 1 271 ? 6.585 5.243 0.884 1.00 87.38 271 ILE A CA 1
ATOM 2032 C C . ILE A 1 271 ? 6.942 4.095 -0.054 1.00 87.38 271 ILE A C 1
ATOM 2034 O O . ILE A 1 271 ? 8.071 4.023 -0.520 1.00 87.38 271 ILE A O 1
ATOM 2038 N N . GLY A 1 272 ? 5.990 3.212 -0.356 1.00 86.12 272 GLY A N 1
ATOM 2039 C CA . GLY A 1 272 ? 6.244 2.029 -1.172 1.00 86.12 272 GLY A CA 1
ATOM 2040 C C . GLY A 1 272 ? 6.730 2.379 -2.573 1.00 86.12 272 GLY A C 1
ATOM 2041 O O . GLY A 1 272 ? 7.861 2.046 -2.931 1.00 86.12 272 GLY A O 1
ATOM 2042 N N . ALA A 1 273 ? 5.909 3.095 -3.344 1.00 83.56 273 ALA A N 1
ATOM 2043 C CA . ALA A 1 273 ? 6.279 3.428 -4.711 1.00 83.56 273 ALA A CA 1
ATOM 2044 C C . ALA A 1 273 ? 7.461 4.412 -4.779 1.00 83.56 273 ALA A C 1
ATOM 2046 O O . ALA A 1 273 ? 8.308 4.271 -5.657 1.00 83.56 273 ALA A O 1
ATOM 2047 N N . GLY A 1 274 ? 7.569 5.345 -3.825 1.00 85.56 274 GLY A N 1
ATOM 2048 C CA . GLY A 1 274 ? 8.695 6.278 -3.741 1.00 85.56 274 GLY A CA 1
ATOM 2049 C C . GLY A 1 274 ? 10.043 5.601 -3.461 1.00 85.56 274 GLY A C 1
ATOM 2050 O O . GLY A 1 274 ? 11.036 5.925 -4.111 1.00 85.56 274 GLY A O 1
ATOM 2051 N N . ILE A 1 275 ? 10.094 4.636 -2.533 1.00 86.31 275 ILE A N 1
ATOM 2052 C CA . ILE A 1 275 ? 11.322 3.878 -2.228 1.00 86.31 275 ILE A CA 1
ATOM 2053 C C . ILE A 1 275 ? 11.749 3.032 -3.429 1.00 86.31 275 ILE A C 1
ATOM 2055 O O . ILE A 1 275 ? 12.928 3.027 -3.780 1.00 86.31 275 ILE A O 1
ATOM 2059 N N . LEU A 1 276 ? 10.808 2.328 -4.063 1.00 84.31 276 LEU A N 1
ATOM 2060 C CA . LEU A 1 276 ? 11.109 1.496 -5.230 1.00 84.31 276 LEU A CA 1
ATOM 2061 C C . LEU A 1 276 ? 11.608 2.342 -6.409 1.00 84.31 276 LEU A C 1
ATOM 2063 O O . LEU A 1 276 ? 12.600 1.972 -7.031 1.00 84.31 276 LEU A O 1
ATOM 2067 N N . GLY A 1 277 ? 11.016 3.518 -6.636 1.00 86.12 277 GLY A N 1
ATOM 2068 C CA . GLY A 1 277 ? 11.490 4.459 -7.653 1.00 86.12 277 GLY A CA 1
ATOM 2069 C C . GLY A 1 277 ? 12.899 4.975 -7.389 1.00 86.12 277 GLY A C 1
ATOM 2070 O O . GLY A 1 277 ? 13.725 4.978 -8.296 1.00 86.12 277 GLY A O 1
ATOM 2071 N N . PHE A 1 278 ? 13.217 5.316 -6.137 1.00 87.50 278 PHE A N 1
ATOM 2072 C CA . PHE A 1 278 ? 14.576 5.699 -5.752 1.00 87.50 278 PHE A CA 1
ATOM 2073 C C . PHE A 1 278 ? 15.598 4.584 -6.023 1.00 87.50 278 PHE A C 1
ATOM 2075 O O . PHE A 1 278 ? 16.677 4.848 -6.552 1.00 87.50 278 PHE A O 1
ATOM 2082 N N . ILE A 1 279 ? 15.270 3.337 -5.665 1.00 87.75 279 ILE A N 1
ATOM 2083 C CA . ILE A 1 279 ? 16.155 2.185 -5.897 1.00 87.75 279 ILE A CA 1
ATOM 2084 C C . ILE A 1 279 ? 16.363 1.966 -7.400 1.00 87.75 279 ILE A C 1
ATOM 2086 O O . ILE A 1 279 ? 17.501 1.768 -7.830 1.00 87.75 279 ILE A O 1
ATOM 2090 N N . GLN A 1 280 ? 15.288 2.035 -8.188 1.00 86.69 280 GLN A N 1
ATOM 2091 C CA . GLN A 1 280 ? 15.334 1.865 -9.636 1.00 86.69 280 GLN A CA 1
ATOM 2092 C C . GLN A 1 280 ? 16.205 2.941 -10.296 1.00 86.69 280 GLN A C 1
ATOM 2094 O O . GLN A 1 280 ? 17.155 2.611 -11.004 1.00 86.69 280 GLN A O 1
ATOM 2099 N N . ASP A 1 281 ? 15.934 4.217 -10.020 1.00 88.75 281 ASP A N 1
ATOM 2100 C CA . ASP A 1 281 ? 16.666 5.340 -10.613 1.00 88.75 281 ASP A CA 1
ATOM 2101 C C . ASP A 1 281 ? 18.150 5.306 -10.234 1.00 88.75 281 ASP A C 1
ATOM 2103 O O . ASP A 1 281 ? 19.008 5.500 -11.091 1.00 88.75 281 ASP A O 1
ATOM 2107 N N . LYS A 1 282 ? 18.478 4.962 -8.983 1.00 88.56 282 LYS A N 1
ATOM 2108 C CA . LYS A 1 282 ? 19.872 4.821 -8.543 1.00 88.56 282 LYS A CA 1
A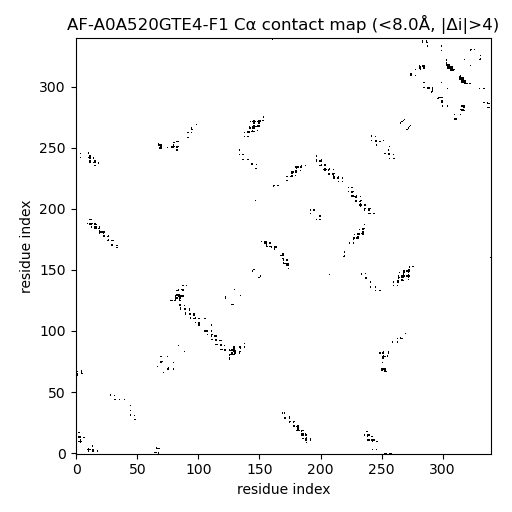TOM 2109 C C . LYS A 1 282 ? 20.587 3.643 -9.207 1.00 88.56 282 LYS A C 1
ATOM 2111 O O . LYS A 1 282 ? 21.780 3.730 -9.491 1.00 88.56 282 LYS A O 1
ATOM 2116 N N . SER A 1 283 ? 19.884 2.536 -9.448 1.00 88.56 283 SER A N 1
ATOM 2117 C CA . SER A 1 283 ? 20.452 1.402 -10.182 1.00 88.56 283 SER A CA 1
ATOM 2118 C C . SER A 1 283 ? 20.768 1.792 -11.626 1.00 88.56 283 SER A C 1
ATOM 2120 O O . SER A 1 283 ? 21.865 1.517 -12.109 1.00 88.56 283 SER A O 1
ATOM 2122 N N . ILE A 1 284 ? 19.846 2.494 -12.287 1.00 87.88 284 ILE A N 1
ATOM 2123 C CA . ILE A 1 284 ? 20.028 3.000 -13.650 1.00 87.88 284 ILE A CA 1
ATOM 2124 C C . ILE A 1 284 ? 21.198 3.990 -13.715 1.00 87.88 284 ILE A C 1
ATOM 2126 O O . ILE A 1 284 ? 22.076 3.834 -14.558 1.00 87.88 284 ILE A O 1
ATOM 2130 N N . ASP A 1 285 ? 21.235 4.965 -12.804 1.00 89.25 285 ASP A N 1
ATOM 2131 C CA . ASP A 1 285 ? 22.307 5.957 -12.657 1.00 89.25 285 ASP A CA 1
ATOM 2132 C C . ASP A 1 285 ? 23.691 5.284 -12.630 1.00 89.25 285 ASP A C 1
ATOM 2134 O O . ASP A 1 285 ? 24.570 5.597 -13.436 1.00 89.25 285 ASP A O 1
ATOM 2138 N N . GLN A 1 286 ? 23.851 4.267 -11.778 1.00 88.88 286 GLN A N 1
ATOM 2139 C CA . GLN A 1 286 ? 25.095 3.504 -11.656 1.00 88.88 286 GLN A CA 1
ATOM 2140 C C . GLN A 1 286 ? 25.434 2.692 -12.909 1.00 88.88 286 GLN A C 1
ATOM 2142 O O . GLN A 1 286 ? 26.596 2.666 -13.324 1.00 88.88 286 GLN A O 1
ATOM 2147 N N . LYS A 1 287 ? 24.449 2.023 -13.521 1.00 89.56 287 LYS A N 1
ATOM 2148 C CA . LYS A 1 287 ? 24.690 1.189 -14.706 1.00 89.56 287 LYS A CA 1
ATOM 2149 C C . LYS A 1 287 ? 25.062 2.027 -15.929 1.00 89.56 287 LYS A C 1
ATOM 2151 O O . LYS A 1 287 ? 25.987 1.655 -16.648 1.00 89.56 287 LYS A O 1
ATOM 2156 N N . ILE A 1 288 ? 24.412 3.175 -16.137 1.00 89.25 288 ILE A N 1
ATOM 2157 C CA . ILE A 1 288 ? 24.755 4.089 -17.236 1.00 89.25 288 ILE A CA 1
ATOM 2158 C C . ILE A 1 288 ? 26.147 4.693 -17.008 1.00 89.25 288 ILE A C 1
ATOM 2160 O O . ILE A 1 288 ? 26.946 4.729 -17.939 1.00 89.25 288 ILE A O 1
ATOM 2164 N N . ALA A 1 289 ? 26.489 5.087 -15.776 1.00 88.69 289 ALA A N 1
ATOM 2165 C CA . ALA A 1 289 ? 27.835 5.576 -15.467 1.00 88.69 289 ALA A CA 1
ATOM 2166 C C . ALA A 1 289 ? 28.924 4.517 -15.743 1.00 88.69 289 ALA A C 1
ATOM 2168 O O . ALA A 1 289 ? 29.978 4.836 -16.294 1.00 88.69 289 ALA A O 1
ATOM 2169 N N . GLY A 1 290 ? 28.671 3.249 -15.400 1.00 88.75 290 GLY A N 1
ATOM 2170 C CA . GLY A 1 290 ? 29.582 2.141 -15.711 1.00 88.75 290 GLY A CA 1
ATOM 2171 C C . GLY A 1 290 ? 29.702 1.858 -17.213 1.00 88.75 290 GLY A C 1
ATOM 2172 O O . GLY A 1 290 ? 30.794 1.561 -17.709 1.00 88.75 290 GLY A O 1
ATOM 2173 N N . TYR A 1 291 ? 28.600 1.995 -17.954 1.00 88.56 291 TYR A N 1
ATOM 2174 C CA . TYR A 1 291 ? 28.600 1.884 -19.411 1.00 88.56 291 TYR A CA 1
ATOM 2175 C C . TYR A 1 291 ? 29.423 3.001 -20.065 1.00 88.56 291 TYR A C 1
ATOM 2177 O O . TYR A 1 291 ? 30.257 2.702 -20.920 1.00 88.56 291 TYR A O 1
ATOM 2185 N N . ASP A 1 292 ? 29.255 4.251 -19.620 1.00 88.75 292 ASP A N 1
ATOM 2186 C CA . ASP A 1 292 ? 30.021 5.406 -20.104 1.00 88.75 292 ASP A CA 1
ATOM 2187 C C . ASP A 1 292 ? 31.528 5.215 -19.900 1.00 88.75 292 ASP A C 1
ATOM 2189 O O . ASP A 1 292 ? 32.309 5.464 -20.818 1.00 88.75 292 ASP A O 1
ATOM 2193 N N . GLN A 1 293 ? 31.941 4.688 -18.742 1.00 88.38 293 GLN A N 1
ATOM 2194 C CA . GLN A 1 293 ? 33.348 4.374 -18.468 1.00 88.38 293 GLN A CA 1
ATOM 2195 C C . GLN A 1 293 ? 33.910 3.281 -19.386 1.00 88.38 293 GLN A C 1
ATOM 2197 O O . GLN A 1 293 ? 35.080 3.334 -19.758 1.00 88.38 293 GLN A O 1
ATOM 2202 N N . SER A 1 294 ? 33.094 2.290 -19.747 1.00 89.56 294 SER A N 1
ATOM 2203 C CA . SER A 1 294 ? 33.541 1.142 -20.545 1.00 89.56 294 SER A CA 1
ATOM 2204 C C . SER A 1 294 ? 33.531 1.421 -22.052 1.00 89.56 294 SER A C 1
ATOM 2206 O O . SER A 1 294 ? 34.317 0.829 -22.788 1.00 89.56 294 SER A O 1
ATOM 2208 N N . ASN A 1 295 ? 32.657 2.321 -22.515 1.00 87.88 295 ASN A N 1
ATOM 2209 C CA . ASN A 1 295 ? 32.412 2.578 -23.939 1.00 87.88 295 ASN A CA 1
ATOM 2210 C C . ASN A 1 295 ? 32.800 3.999 -24.383 1.00 87.88 295 ASN A C 1
ATOM 2212 O O . ASN A 1 295 ? 32.619 4.336 -25.551 1.00 87.88 295 ASN A O 1
ATOM 2216 N N . ASN A 1 296 ? 33.356 4.820 -23.483 1.00 85.06 296 ASN A N 1
ATOM 2217 C CA . ASN A 1 296 ? 33.696 6.229 -23.719 1.00 85.06 296 ASN A CA 1
ATOM 2218 C C . ASN A 1 296 ? 32.511 7.052 -24.256 1.00 85.06 296 ASN A C 1
ATOM 2220 O O . ASN A 1 296 ? 32.658 7.853 -25.182 1.00 85.06 296 ASN A O 1
ATOM 2224 N N . THR A 1 297 ? 31.328 6.845 -23.679 1.00 88.06 297 THR A N 1
ATOM 2225 C CA . THR A 1 297 ? 30.109 7.587 -24.020 1.00 88.06 297 THR A CA 1
ATOM 2226 C C . THR A 1 297 ? 29.806 8.675 -22.984 1.00 88.06 297 THR A C 1
ATOM 2228 O O . THR A 1 297 ? 30.448 8.753 -21.938 1.00 88.06 297 THR A O 1
ATOM 2231 N N . ALA A 1 298 ? 28.858 9.564 -23.298 1.00 86.56 298 ALA A N 1
ATOM 2232 C CA . ALA A 1 298 ? 28.404 10.648 -22.418 1.00 86.56 298 ALA A CA 1
ATOM 2233 C C . ALA A 1 298 ? 26.889 10.559 -22.145 1.00 86.56 298 ALA A C 1
ATOM 2235 O O . ALA A 1 298 ? 26.197 11.574 -22.024 1.00 86.56 298 ALA A O 1
ATOM 2236 N N . ILE A 1 299 ? 26.353 9.338 -22.106 1.00 85.69 299 ILE A N 1
ATOM 2237 C CA . ILE A 1 299 ? 24.916 9.075 -21.963 1.00 85.69 299 ILE A CA 1
ATOM 2238 C C . ILE A 1 299 ? 24.453 9.510 -20.568 1.00 85.69 299 ILE A C 1
ATOM 2240 O O . ILE A 1 299 ? 23.395 10.124 -20.423 1.00 85.69 299 ILE A O 1
ATOM 2244 N N . HIS A 1 300 ? 25.273 9.271 -19.545 1.00 88.44 300 HIS A N 1
ATOM 2245 C CA . HIS A 1 300 ? 24.987 9.613 -18.156 1.00 88.44 300 HIS A CA 1
ATOM 2246 C C . HIS A 1 300 ? 24.754 11.111 -17.967 1.00 88.44 300 HIS A C 1
ATOM 2248 O O . HIS A 1 300 ? 23.693 11.529 -17.506 1.00 88.44 300 HIS A O 1
ATOM 2254 N N . SER A 1 301 ? 25.710 11.935 -18.396 1.00 84.94 301 SER A N 1
ATOM 2255 C CA . SER A 1 301 ? 25.642 13.391 -18.237 1.00 84.94 301 SER A CA 1
ATOM 2256 C C . SER A 1 301 ? 24.553 14.039 -19.096 1.00 84.94 301 SER A C 1
ATOM 2258 O O . SER A 1 301 ? 24.060 15.116 -18.752 1.00 84.94 301 SER A O 1
ATOM 2260 N N . THR A 1 302 ? 24.157 13.380 -20.188 1.00 84.88 302 THR A N 1
ATOM 2261 C CA . THR A 1 302 ? 23.143 13.880 -21.121 1.00 84.88 302 THR A CA 1
ATOM 2262 C C . THR A 1 302 ? 21.723 13.579 -20.641 1.00 84.88 302 THR A C 1
ATOM 2264 O O . THR A 1 302 ? 20.870 14.472 -20.670 1.00 84.88 302 THR A O 1
ATOM 2267 N N . TYR A 1 303 ? 21.470 12.350 -20.174 1.00 87.12 303 TYR A N 1
ATOM 2268 C CA . TYR A 1 303 ? 20.115 11.854 -19.910 1.00 87.12 303 TYR A CA 1
ATOM 2269 C C . TYR A 1 303 ? 19.791 11.650 -18.424 1.00 87.12 303 TYR A C 1
ATOM 2271 O O . TYR A 1 303 ? 18.620 11.698 -18.059 1.00 87.12 303 TYR A O 1
ATOM 2279 N N . VAL A 1 304 ? 20.777 11.484 -17.535 1.00 86.88 304 VAL A N 1
ATOM 2280 C CA . VAL A 1 304 ? 20.547 11.349 -16.082 1.00 86.88 304 VAL A CA 1
ATOM 2281 C C . VAL A 1 304 ? 20.646 12.724 -15.418 1.00 86.88 304 VAL A C 1
ATOM 2283 O O . VAL A 1 304 ? 21.591 13.049 -14.695 1.00 86.88 304 VAL A O 1
ATOM 2286 N N . THR A 1 305 ? 19.683 13.593 -15.732 1.00 88.38 305 THR A N 1
ATOM 2287 C CA . THR A 1 305 ? 19.709 15.005 -15.311 1.00 88.38 305 THR A CA 1
ATOM 2288 C C . THR A 1 305 ? 18.520 15.447 -14.468 1.00 88.38 305 THR A C 1
ATOM 2290 O O . THR A 1 305 ? 18.563 16.548 -13.920 1.00 88.38 305 THR A O 1
ATOM 2293 N N . GLU A 1 306 ? 17.471 14.631 -14.353 1.00 86.81 306 GLU A N 1
ATOM 2294 C CA . GLU A 1 306 ? 16.277 14.995 -13.590 1.00 86.81 306 GLU A CA 1
ATOM 2295 C C . GLU A 1 306 ? 16.585 14.954 -12.090 1.00 86.81 306 GLU A C 1
ATOM 2297 O O . GLU A 1 306 ? 16.875 13.893 -11.544 1.00 86.81 306 GLU A O 1
ATOM 2302 N N . GLN A 1 307 ? 16.534 16.101 -11.413 1.00 84.44 307 GLN A N 1
ATOM 2303 C CA . GLN A 1 307 ? 16.749 16.171 -9.967 1.00 84.44 307 GLN A CA 1
ATOM 2304 C C . GLN A 1 307 ? 15.477 15.761 -9.229 1.00 84.44 307 GLN A C 1
ATOM 2306 O O . GLN A 1 307 ? 14.431 16.391 -9.383 1.00 84.44 307 GLN A O 1
ATOM 2311 N N . LYS A 1 308 ? 15.582 14.722 -8.402 1.00 82.88 308 LYS A N 1
ATOM 2312 C CA . LYS A 1 308 ? 14.485 14.188 -7.598 1.00 82.88 308 LYS A CA 1
ATOM 2313 C C . LYS A 1 308 ? 14.864 14.181 -6.124 1.00 82.88 308 LYS A C 1
ATOM 2315 O O . LYS A 1 308 ? 16.022 14.005 -5.748 1.00 82.88 308 LYS A O 1
ATOM 2320 N N . THR A 1 309 ? 13.859 14.313 -5.267 1.00 78.25 309 THR A N 1
ATOM 2321 C CA . THR A 1 309 ? 14.015 14.198 -3.815 1.00 78.25 309 THR A CA 1
ATOM 2322 C C . THR A 1 309 ? 13.280 12.955 -3.333 1.00 78.25 309 THR A C 1
ATOM 2324 O O . THR A 1 309 ? 12.109 12.756 -3.650 1.00 78.25 309 THR A O 1
ATOM 2327 N N . SER A 1 310 ? 13.965 12.105 -2.571 1.00 76.81 310 SER A N 1
ATOM 2328 C CA . SER A 1 310 ? 13.379 10.930 -1.915 1.00 76.81 310 SER A CA 1
ATOM 2329 C C . SER A 1 310 ? 13.484 11.039 -0.394 1.00 76.81 310 SER A C 1
ATOM 2331 O O . SER A 1 310 ? 14.137 11.936 0.141 1.00 76.81 310 SER A O 1
ATOM 2333 N N . LEU A 1 311 ? 12.920 10.053 0.312 1.00 69.62 311 LEU A N 1
ATOM 2334 C CA . LEU A 1 311 ? 13.142 9.856 1.750 1.00 69.62 311 LEU A CA 1
ATOM 2335 C C . LEU A 1 311 ? 14.630 9.687 2.122 1.00 69.62 311 LEU A C 1
ATOM 2337 O O . LEU A 1 311 ? 14.986 9.882 3.280 1.00 69.62 311 LEU A O 1
ATOM 2341 N N . PHE A 1 312 ? 15.493 9.335 1.162 1.00 76.94 312 PHE A N 1
ATOM 2342 C CA . PHE A 1 312 ? 16.926 9.096 1.363 1.00 76.94 312 PHE A CA 1
ATOM 2343 C C . PHE A 1 312 ? 17.817 10.238 0.855 1.00 76.94 312 PHE A C 1
ATOM 2345 O O . PHE A 1 312 ? 19.038 10.090 0.830 1.00 76.94 312 PHE A O 1
ATOM 2352 N N . GLY A 1 313 ? 17.223 11.367 0.460 1.00 77.69 313 GLY A N 1
ATOM 2353 C CA . GLY A 1 313 ? 17.932 12.544 -0.039 1.00 77.69 313 GLY A CA 1
ATOM 2354 C C . GLY A 1 313 ? 17.722 12.804 -1.529 1.00 77.69 313 GLY A C 1
ATOM 2355 O O . GLY A 1 313 ? 16.861 12.197 -2.179 1.00 77.69 313 GLY A O 1
ATOM 2356 N N . GLU A 1 314 ? 18.497 13.757 -2.042 1.00 84.56 314 GLU A N 1
ATOM 2357 C CA . GLU A 1 314 ? 18.501 14.156 -3.450 1.00 84.56 314 GLU A CA 1
ATOM 2358 C C . GLU A 1 314 ? 19.241 13.128 -4.309 1.00 84.56 314 GLU A C 1
ATOM 2360 O O . GLU A 1 314 ? 20.276 12.586 -3.916 1.00 84.56 314 GLU A O 1
ATOM 2365 N N . TYR A 1 315 ? 18.692 12.850 -5.484 1.00 84.88 315 TYR A N 1
ATOM 2366 C CA . TYR A 1 315 ? 19.256 11.926 -6.458 1.00 84.88 315 TYR A CA 1
ATOM 2367 C C . TYR A 1 315 ? 18.861 12.353 -7.870 1.00 84.88 315 TYR A C 1
ATOM 2369 O O . TYR A 1 315 ? 17.917 13.122 -8.060 1.00 84.88 315 TYR A O 1
ATOM 2377 N N . LYS A 1 316 ? 19.591 11.847 -8.864 1.00 85.88 316 LYS A N 1
ATOM 2378 C CA . LYS A 1 316 ? 19.281 12.087 -10.270 1.00 85.88 316 LYS A CA 1
ATOM 2379 C C . LYS A 1 316 ? 18.570 10.879 -10.864 1.00 85.88 316 LYS A C 1
ATOM 2381 O O . LYS A 1 316 ? 18.978 9.747 -10.625 1.00 85.88 316 LYS A O 1
ATOM 2386 N N . GLY A 1 317 ? 17.517 11.139 -11.624 1.00 86.94 317 GLY A N 1
ATOM 2387 C CA . GLY A 1 317 ? 16.807 10.154 -12.428 1.00 86.94 317 GLY A CA 1
ATOM 2388 C C . GLY A 1 317 ? 16.994 10.399 -13.925 1.00 86.94 317 GLY A C 1
ATOM 2389 O O . GLY A 1 317 ? 17.545 11.421 -14.351 1.00 86.94 317 GLY A O 1
ATOM 2390 N N . LEU A 1 318 ? 16.512 9.445 -14.721 1.00 85.38 318 LEU A N 1
ATOM 2391 C CA . LEU A 1 318 ? 16.421 9.584 -16.174 1.00 85.38 318 LEU A CA 1
ATOM 2392 C C . LEU A 1 318 ? 15.424 10.681 -16.554 1.00 85.38 318 LEU A C 1
ATOM 2394 O O . LEU A 1 318 ? 14.237 10.583 -16.248 1.00 85.38 318 LEU A O 1
ATOM 2398 N N . ASP A 1 319 ? 15.902 11.672 -17.297 1.00 86.94 319 ASP A N 1
ATOM 2399 C CA . ASP A 1 319 ? 15.076 12.703 -17.910 1.00 86.94 319 ASP A CA 1
ATOM 2400 C C . ASP A 1 319 ? 14.379 12.130 -19.150 1.00 86.94 319 ASP A C 1
ATOM 2402 O O . ASP A 1 319 ? 14.952 12.040 -20.243 1.00 86.94 319 ASP A O 1
ATOM 2406 N N . GLN A 1 320 ? 13.119 11.729 -18.975 1.00 84.38 320 GLN A N 1
ATOM 2407 C CA . GLN A 1 320 ? 12.363 11.087 -20.050 1.00 84.38 320 GLN A CA 1
ATOM 2408 C C . GLN A 1 320 ? 12.002 12.024 -21.194 1.00 84.38 320 GLN A C 1
ATOM 2410 O O . GLN A 1 320 ? 11.842 11.558 -22.323 1.00 84.38 320 GLN A O 1
ATOM 2415 N N . ALA A 1 321 ? 11.934 13.336 -20.951 1.00 85.25 321 ALA A N 1
ATOM 2416 C CA . ALA A 1 321 ? 11.738 14.295 -22.028 1.00 85.25 321 ALA A CA 1
ATOM 2417 C C . ALA A 1 321 ? 12.963 14.293 -22.949 1.00 85.25 321 ALA A C 1
ATOM 2419 O O . ALA A 1 321 ? 12.820 14.126 -24.161 1.00 85.25 321 ALA A O 1
ATOM 2420 N N . LYS A 1 322 ? 14.171 14.354 -22.377 1.00 86.00 322 LYS A N 1
ATOM 2421 C CA . LYS A 1 322 ? 15.412 14.265 -23.159 1.00 86.00 322 LYS A CA 1
ATOM 2422 C C . LYS A 1 322 ? 15.569 12.919 -23.850 1.00 86.00 322 LYS A C 1
ATOM 2424 O O . LYS A 1 322 ? 15.884 12.898 -25.040 1.00 86.00 322 LYS A O 1
ATOM 2429 N N . LEU A 1 323 ? 15.302 11.816 -23.148 1.00 86.25 323 LEU A N 1
ATOM 2430 C CA . LEU A 1 323 ? 15.408 10.474 -23.723 1.00 86.25 323 LEU A CA 1
ATOM 2431 C C . LEU A 1 323 ? 14.439 10.285 -24.900 1.00 86.25 323 LEU A C 1
ATOM 2433 O O . LEU A 1 323 ? 14.812 9.715 -25.920 1.00 86.25 323 LEU A O 1
ATOM 2437 N N . SER A 1 324 ? 13.218 10.822 -24.817 1.00 83.38 324 SER A N 1
ATOM 2438 C CA . SER A 1 324 ? 12.240 10.735 -25.913 1.00 83.38 324 SER A CA 1
ATOM 2439 C C . SER A 1 324 ? 12.680 11.462 -27.192 1.00 83.38 324 SER A C 1
ATOM 2441 O O . SER A 1 324 ? 12.300 11.057 -28.288 1.00 83.38 324 SER A O 1
ATOM 2443 N N . SER A 1 325 ? 13.524 12.489 -27.059 1.00 86.38 325 SER A N 1
ATOM 2444 C CA . SER A 1 325 ? 14.131 13.233 -28.173 1.00 86.38 325 SER A CA 1
ATOM 2445 C C . SER A 1 325 ? 15.521 12.731 -28.589 1.00 86.38 325 SER A C 1
ATOM 2447 O O . SER A 1 325 ? 16.130 13.305 -29.491 1.00 86.38 325 SER A O 1
ATOM 2449 N N . ALA A 1 326 ? 16.042 11.701 -27.918 1.00 86.81 326 ALA A N 1
ATOM 2450 C CA . ALA A 1 326 ? 17.370 11.149 -28.162 1.00 86.81 326 ALA A CA 1
ATOM 2451 C C . ALA A 1 326 ? 17.463 10.392 -29.496 1.00 86.81 326 ALA A C 1
ATOM 2453 O O . ALA A 1 326 ? 16.458 10.073 -30.136 1.00 86.81 326 ALA A O 1
ATOM 2454 N N . THR A 1 327 ? 18.691 10.067 -29.907 1.00 89.38 327 THR A N 1
ATOM 2455 C CA . THR A 1 327 ? 18.902 9.198 -31.070 1.00 89.38 327 THR A CA 1
ATOM 2456 C C . THR A 1 327 ? 18.330 7.796 -30.802 1.00 89.38 327 THR A C 1
ATOM 2458 O O . THR A 1 327 ? 18.366 7.339 -29.657 1.00 89.38 327 THR A O 1
ATOM 2461 N N . PRO A 1 328 ? 17.842 7.064 -31.825 1.00 88.19 328 PRO A N 1
ATOM 2462 C CA . PRO A 1 328 ? 17.337 5.701 -31.632 1.00 88.19 328 PRO A CA 1
ATOM 2463 C C . PRO A 1 328 ? 18.358 4.763 -30.969 1.00 88.19 328 PRO A C 1
ATOM 2465 O O . PRO A 1 328 ? 17.984 3.920 -30.160 1.00 88.19 328 PRO A O 1
ATOM 2468 N N . ALA A 1 329 ? 19.649 4.957 -31.261 1.00 86.31 329 ALA A N 1
ATOM 2469 C CA . ALA A 1 329 ? 20.740 4.194 -30.661 1.00 86.31 329 ALA A CA 1
ATOM 2470 C C . ALA A 1 329 ? 20.891 4.469 -29.154 1.00 86.31 329 ALA A C 1
ATOM 2472 O O . ALA A 1 329 ? 21.047 3.532 -28.371 1.00 86.31 329 ALA A O 1
ATOM 2473 N N . ASP A 1 330 ? 20.795 5.732 -28.726 1.00 85.44 330 ASP A N 1
ATOM 2474 C CA . ASP A 1 330 ? 20.839 6.086 -27.302 1.00 85.44 330 ASP A CA 1
ATOM 2475 C C . ASP A 1 330 ? 19.592 5.589 -26.567 1.00 85.44 330 ASP A C 1
ATOM 2477 O O . ASP A 1 330 ? 19.696 5.069 -25.457 1.00 85.44 330 ASP A O 1
ATOM 2481 N N . GLN A 1 331 ? 18.415 5.693 -27.195 1.00 85.69 331 GLN A N 1
ATOM 2482 C CA . GLN A 1 331 ? 17.168 5.159 -26.640 1.00 85.69 331 GLN A CA 1
ATOM 2483 C C . GLN A 1 331 ? 17.266 3.654 -26.402 1.00 85.69 331 GLN A C 1
ATOM 2485 O O . GLN A 1 331 ? 16.910 3.174 -25.324 1.00 85.69 331 GLN A O 1
ATOM 2490 N N . GLU A 1 332 ? 17.774 2.910 -27.383 1.00 86.06 332 GLU A N 1
ATOM 2491 C CA . GLU A 1 332 ? 17.967 1.467 -27.279 1.00 86.06 332 GLU A CA 1
ATOM 2492 C C . GLU A 1 332 ? 19.014 1.111 -26.218 1.00 86.06 332 GLU A C 1
ATOM 2494 O O . GLU A 1 3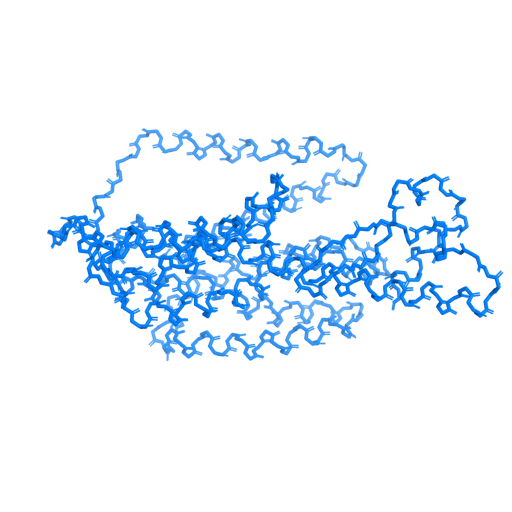32 ? 18.778 0.225 -25.395 1.00 86.06 332 GLU A O 1
ATOM 2499 N N . THR A 1 333 ? 20.128 1.844 -26.171 1.00 85.75 333 THR A N 1
ATOM 2500 C CA . THR A 1 333 ? 21.204 1.626 -25.194 1.00 85.75 333 THR A CA 1
ATOM 2501 C C . THR A 1 333 ? 20.710 1.857 -23.767 1.00 85.75 333 THR A C 1
ATOM 2503 O O . THR A 1 333 ? 20.836 0.977 -22.917 1.00 85.75 333 THR A O 1
ATOM 2506 N N . VAL A 1 334 ? 20.073 3.000 -23.503 1.00 85.50 334 VAL A N 1
ATOM 2507 C CA . VAL A 1 334 ? 19.515 3.328 -22.182 1.00 85.50 334 VAL A CA 1
ATOM 2508 C C . VAL A 1 334 ? 18.429 2.331 -21.782 1.00 85.50 334 VAL A C 1
ATOM 2510 O O . VAL A 1 334 ? 18.405 1.883 -20.636 1.00 85.50 334 VAL A O 1
ATOM 2513 N N . THR A 1 335 ? 17.559 1.938 -22.716 1.00 84.12 335 THR A N 1
ATOM 2514 C CA . THR A 1 335 ? 16.516 0.935 -22.449 1.00 84.12 335 THR A CA 1
ATOM 2515 C C . THR A 1 335 ? 17.134 -0.417 -22.101 1.00 84.12 335 THR A C 1
ATOM 2517 O O . THR A 1 335 ? 16.734 -1.036 -21.124 1.00 84.12 335 THR A O 1
ATOM 2520 N N . THR A 1 336 ? 18.165 -0.844 -22.830 1.00 84.19 336 THR A N 1
ATOM 2521 C CA . THR A 1 336 ? 18.865 -2.111 -22.572 1.00 84.19 336 THR A CA 1
ATOM 2522 C C . THR A 1 336 ? 19.539 -2.116 -21.201 1.00 84.19 336 THR A C 1
ATOM 2524 O O . THR A 1 336 ? 19.424 -3.093 -20.463 1.00 84.19 336 THR A O 1
ATOM 2527 N N . ILE A 1 337 ? 20.199 -1.015 -20.832 1.00 84.38 337 ILE A N 1
ATOM 2528 C CA . ILE A 1 337 ? 20.858 -0.854 -19.528 1.00 84.38 337 ILE A CA 1
ATOM 2529 C C . ILE A 1 337 ? 19.842 -0.838 -18.378 1.00 84.38 337 ILE A C 1
ATOM 2531 O O . ILE A 1 337 ? 20.113 -1.370 -17.304 1.00 84.38 337 ILE A O 1
ATOM 2535 N N . ARG A 1 338 ? 18.676 -0.219 -18.588 1.00 81.12 338 ARG A N 1
ATOM 2536 C CA . ARG A 1 338 ? 17.585 -0.189 -17.605 1.00 81.12 338 ARG A CA 1
ATOM 2537 C C . ARG A 1 338 ? 16.964 -1.569 -17.381 1.00 81.12 338 ARG A C 1
ATOM 2539 O O . ARG A 1 338 ? 16.538 -1.865 -16.268 1.00 81.12 338 ARG A O 1
ATOM 2546 N N . ASP A 1 339 ? 16.862 -2.348 -18.452 1.00 76.31 339 ASP A N 1
ATOM 2547 C CA . ASP A 1 339 ? 16.153 -3.625 -18.498 1.00 76.31 339 ASP A CA 1
ATOM 2548 C C . ASP A 1 339 ? 17.053 -4.831 -18.115 1.00 76.31 339 ASP A C 1
ATOM 2550 O O . ASP A 1 339 ? 16.554 -5.949 -17.963 1.00 76.31 339 ASP A O 1
ATOM 2554 N N . THR A 1 340 ? 18.366 -4.609 -17.960 1.00 67.62 340 THR A N 1
ATOM 2555 C CA . THR A 1 340 ? 19.335 -5.503 -17.283 1.00 67.62 340 THR A CA 1
ATOM 2556 C C . THR A 1 340 ? 19.500 -5.086 -15.834 1.00 67.62 340 THR A C 1
ATOM 2558 O O . THR A 1 340 ? 20.101 -5.823 -15.016 1.00 67.62 340 THR A O 1
#

Nearest PDB structures (foldseek):
  8xoa-assembly1_A  TM=4.322E-01  e=7.361E-01  Homo sapiens
  8xiu-assembly1_A  TM=3.967E-01  e=1.373E+00  Xenopus laevis
  5c65-assembly2_B  TM=5.421E-01  e=4.569E+00  Homo sapiens
  7y1q-assembly1_A  TM=5.047E-01  e=8.910E+00  Mus musculus

Secondary structure (DSSP, 8-state):
-HHHHH-TTSHHHHHHHHHHHHHHHHHHHHHHHHHT-TTS-HHHHHHTTHHHHHHHHHHHTT--PPPPHHHHTT--HHHHHHHHHHHHHHHHHHHHHHHHHHHHT--HHHHHHHHHHHHHHHHHHH-----HHHHHHHHHHHHHHIIIIIHHHHHHHHHHHHHHHTT--THHHHHHHHHHHHHHHHTHHHHHHHS-HHHHHHHHHHHHHHHHHHHHH--TTHHHHHHHHHHHHHTTHHHHHHHHHHHH-GGGHHHHHHHHHHHHHHIIIIIIIHHHHHHHHHHHHHHHHHHHHHHT--HHHHH--EEEEETTEEEEE--HHHHHTS-HHHHHHHHHHHH-

Mean predicted aligned error: 6.07 Å

Radius of gyration: 22.7 Å; Cα contacts (8 Å, |Δi|>4): 429; chains: 1; bounding box: 66×46×58 Å

pLDDT: mean 89.72, std 5.35, range [67.62, 98.0]

Sequence (340 aa):
PVVATMFPKQKIKWLSILHAGWAGGVVLGGIMALTLGVDTQWQYKIGLILIPTLIYGFMTISLKFPVNERVQSGVSYKEMLQEVGAGGALIIVALIIFQLGTVFGWSTAVSVIITLLITAGFGYYTRSFGRPLFIILLLVMIPLATTELGTDSWITDLMAPEMKKIGLQAGWVLVYTSAIMFVLRFFAGPLTHKISSLGLLALCSGVAVIGLYMLSASTGIMILVAATIYGLAKSFFWPTMLGLVSEQFPKGGALTLNITGGLGMIAAGVIGAGILGFIQDKSIDQKIAGYDQSNNTAIHSTYVTEQKTSLFGEYKGLDQAKLSSATPADQETVTTIRDT

Solvent-accessible surface area (backbone atoms only — not comparable to full-atom values): 17407 Å² total; per-residue (Å²): 93,66,63,43,44,78,33,72,92,45,31,38,35,53,40,16,42,57,51,17,52,56,25,43,47,46,28,53,52,40,52,58,42,60,72,58,41,86,87,50,60,65,68,61,52,58,52,57,57,52,57,61,50,51,53,52,53,62,67,48,76,82,61,84,78,76,78,50,55,20,63,77,68,69,50,49,73,62,59,25,49,23,43,42,14,23,57,37,40,38,56,53,42,39,56,52,37,46,52,50,20,68,76,72,70,49,54,69,67,56,31,49,52,53,28,50,52,55,24,50,53,50,22,64,74,42,72,26,59,32,40,69,69,55,40,52,51,48,61,52,34,34,64,51,23,18,63,45,54,15,40,62,77,41,50,31,70,73,36,31,55,49,26,52,76,68,75,41,68,27,59,53,57,56,27,50,29,24,45,48,19,24,59,49,12,69,54,40,42,70,50,60,77,76,35,54,60,70,55,48,46,54,51,24,52,56,39,29,54,54,12,52,57,41,42,78,74,40,57,67,75,46,36,58,56,19,40,45,42,26,16,63,17,52,39,49,47,66,31,38,54,51,25,48,50,51,69,78,35,48,61,21,35,54,55,54,45,48,50,46,53,49,44,19,56,50,27,8,55,59,51,25,40,43,52,52,48,52,53,50,30,50,50,38,50,53,48,41,46,54,46,20,72,76,67,77,51,65,59,36,79,68,29,47,64,35,82,44,79,52,100,90,45,78,47,50,26,74,28,60,72,57,46,73,73,44,55,72,67,55,42,51,50,54,50,51,57,63,63,103

Foldseek 3Di:
DLQCQVCVPQQLLSLLLVCLVVLVCLLVLLCVLPVVPPPDDVVVSVVVVVVVVVVVVVVCPPDDTDDFLLVVVVQDPLLLLQQCALLNQLLLLLLVLVVVCVVVVNDPVVSVVSSCVVSVVSNVSNVHNHDPVLSVLLVVLLVLLLLQQLCLVCQQVLCQLQCVVVVHRSSVLSSLLSVLLSVVSNVVRVVCVVAPLVRLLVVLVVLSVQLVVQCNVDHDPSNSVSSNSNSVSSSNRLSSSLSVQCNVCSNNIVVSSCSSVVSSVSSSVQVNNLVVQVVLQVQLLVLVVVVCVVPVDDLNVQFQACWDQGPVGIGTGGPVVSLVVDDPVSVVVSVVSSND